Protein AF-A0A0F4RCZ3-F1 (afdb_monomer)

Structure (mmCIF, N/CA/C/O backbone):
data_AF-A0A0F4RCZ3-F1
#
_entry.id   AF-A0A0F4RCZ3-F1
#
loop_
_atom_site.group_PDB
_atom_site.id
_atom_site.type_symbol
_atom_site.label_atom_id
_atom_site.label_alt_id
_atom_site.label_comp_id
_atom_site.label_asym_id
_atom_site.label_entity_id
_atom_site.label_seq_id
_atom_site.pdbx_PDB_ins_code
_atom_site.Cartn_x
_atom_site.Cartn_y
_atom_site.Cartn_z
_atom_site.occupancy
_atom_site.B_iso_or_equiv
_atom_site.auth_seq_id
_atom_site.auth_comp_id
_atom_site.auth_asym_id
_atom_site.auth_atom_id
_atom_site.pdbx_PDB_model_num
ATOM 1 N N . MET A 1 1 ? 32.870 -35.973 -3.123 1.00 51.44 1 MET A N 1
ATOM 2 C CA . MET A 1 1 ? 31.415 -35.717 -3.226 1.00 51.44 1 MET A CA 1
ATOM 3 C C . MET A 1 1 ? 30.856 -34.874 -2.061 1.00 51.44 1 MET A C 1
ATOM 5 O O . MET A 1 1 ? 29.668 -34.932 -1.803 1.00 51.44 1 MET A O 1
ATOM 9 N N . ILE A 1 2 ? 31.685 -34.075 -1.367 1.00 52.56 2 ILE A N 1
ATOM 10 C CA . ILE A 1 2 ? 31.257 -33.172 -0.269 1.00 52.56 2 ILE A CA 1
ATOM 11 C C . ILE A 1 2 ? 31.385 -31.698 -0.703 1.00 52.56 2 ILE A C 1
ATOM 13 O O . ILE A 1 2 ? 30.548 -30.870 -0.370 1.00 52.56 2 ILE A O 1
ATOM 17 N N . VAL A 1 3 ? 32.368 -31.387 -1.556 1.00 52.06 3 VAL A N 1
ATOM 18 C CA . VAL A 1 3 ? 32.645 -30.023 -2.042 1.00 52.06 3 VAL A CA 1
ATOM 19 C C . VAL A 1 3 ? 31.538 -29.477 -2.959 1.00 52.06 3 VAL A C 1
ATOM 21 O O . VAL A 1 3 ? 31.216 -28.299 -2.871 1.00 52.06 3 VAL A O 1
ATOM 24 N N . LEU A 1 4 ? 30.878 -30.316 -3.772 1.00 46.00 4 LEU A N 1
ATOM 25 C CA . LEU A 1 4 ? 29.771 -29.857 -4.629 1.00 46.00 4 LEU A CA 1
ATOM 26 C C . LEU A 1 4 ? 28.518 -29.460 -3.826 1.00 46.00 4 LEU A C 1
ATOM 28 O O . LEU A 1 4 ? 27.833 -28.520 -4.206 1.00 46.00 4 LEU A O 1
ATOM 32 N N . GLY A 1 5 ? 28.239 -30.130 -2.701 1.00 49.03 5 GLY A N 1
ATOM 33 C CA . GLY A 1 5 ? 27.092 -29.800 -1.847 1.00 49.03 5 GLY A CA 1
ATOM 34 C C . GLY A 1 5 ? 27.238 -28.442 -1.155 1.00 49.03 5 GLY A C 1
ATOM 35 O O . GLY A 1 5 ? 26.266 -27.706 -1.049 1.00 49.03 5 GLY A O 1
ATOM 36 N N . VAL A 1 6 ? 28.460 -28.070 -0.755 1.00 54.44 6 VAL A N 1
ATOM 37 C CA . VAL A 1 6 ? 28.749 -26.792 -0.073 1.00 54.44 6 VAL A CA 1
ATOM 38 C C . VAL A 1 6 ? 28.715 -25.593 -1.035 1.00 54.44 6 VAL A C 1
ATOM 40 O O . VAL A 1 6 ? 28.327 -24.492 -0.650 1.00 54.44 6 VAL A O 1
ATOM 43 N N . VAL A 1 7 ? 29.072 -25.797 -2.308 1.00 58.31 7 VAL A N 1
ATOM 44 C CA . VAL A 1 7 ? 29.072 -24.723 -3.319 1.00 58.31 7 VAL A CA 1
ATOM 45 C C . VAL A 1 7 ? 27.653 -24.334 -3.751 1.00 58.31 7 VAL A C 1
ATOM 47 O O . VAL A 1 7 ? 27.430 -23.172 -4.070 1.00 58.31 7 VAL A O 1
ATOM 50 N N . PHE A 1 8 ? 26.679 -25.252 -3.707 1.00 56.59 8 PHE A N 1
ATOM 51 C CA . PHE A 1 8 ? 25.271 -24.931 -3.984 1.00 56.59 8 PHE A CA 1
ATOM 52 C C . PHE A 1 8 ? 24.490 -24.454 -2.751 1.00 56.59 8 PHE A C 1
ATOM 54 O O . PHE A 1 8 ? 23.530 -23.703 -2.905 1.00 56.59 8 PHE A O 1
ATOM 61 N N . THR A 1 9 ? 24.889 -24.813 -1.525 1.00 66.56 9 THR A N 1
ATOM 62 C CA . THR A 1 9 ? 24.195 -24.331 -0.316 1.00 66.56 9 THR A CA 1
ATOM 63 C C . THR A 1 9 ? 24.464 -22.856 -0.028 1.00 66.56 9 THR A C 1
ATOM 65 O O . THR A 1 9 ? 23.540 -22.149 0.360 1.00 66.56 9 THR A O 1
ATOM 68 N N . LEU A 1 10 ? 25.678 -22.354 -0.273 1.00 70.38 10 LEU A N 1
ATOM 69 C CA . LEU A 1 10 ? 26.019 -20.935 -0.088 1.00 70.38 10 LEU A CA 1
ATOM 70 C C . LEU A 1 10 ? 25.151 -19.952 -0.905 1.00 70.38 10 LE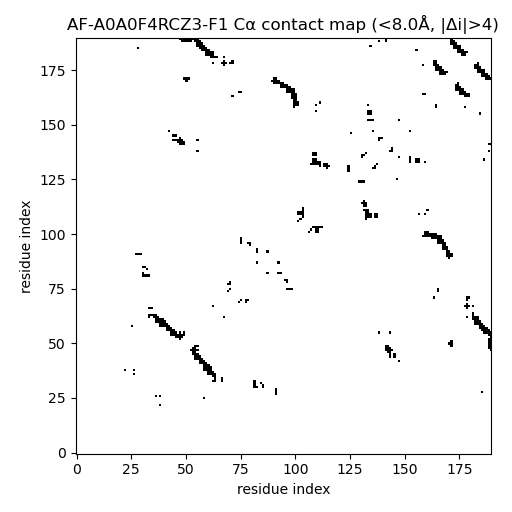U A C 1
ATOM 72 O O . LEU A 1 10 ? 24.617 -19.020 -0.301 1.00 70.38 10 LEU A O 1
ATOM 76 N N . PRO A 1 11 ? 24.942 -20.124 -2.228 1.00 77.62 11 PRO A N 1
ATOM 77 C CA . PRO A 1 11 ? 24.077 -19.230 -2.996 1.00 77.62 11 PRO A CA 1
ATOM 78 C C . P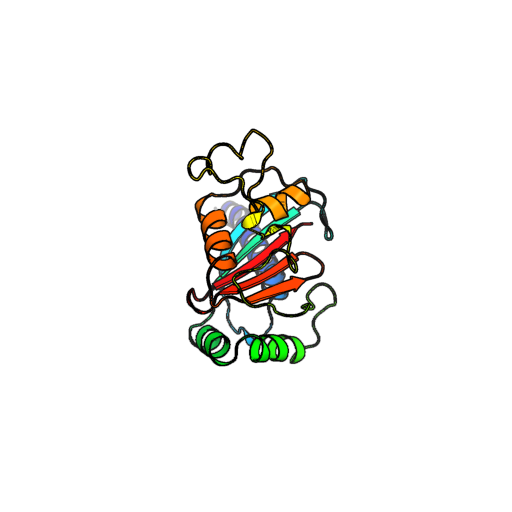RO A 1 11 ? 22.605 -19.350 -2.586 1.00 77.62 11 PRO A C 1
ATOM 80 O O . PRO A 1 11 ? 21.903 -18.342 -2.582 1.00 77.62 11 PRO A O 1
ATOM 83 N N . ILE A 1 12 ? 22.140 -20.538 -2.178 1.00 78.31 12 ILE A N 1
ATOM 84 C CA . ILE A 1 12 ? 20.768 -20.729 -1.680 1.00 78.31 12 ILE A CA 1
ATOM 85 C C . ILE A 1 12 ? 20.570 -19.986 -0.354 1.00 78.31 12 ILE A C 1
ATOM 87 O O . ILE A 1 12 ? 19.613 -19.228 -0.214 1.00 78.31 12 ILE A O 1
ATOM 91 N N . VAL A 1 13 ? 21.487 -20.148 0.604 1.00 77.44 13 VAL A N 1
ATOM 92 C CA . VAL A 1 13 ? 21.4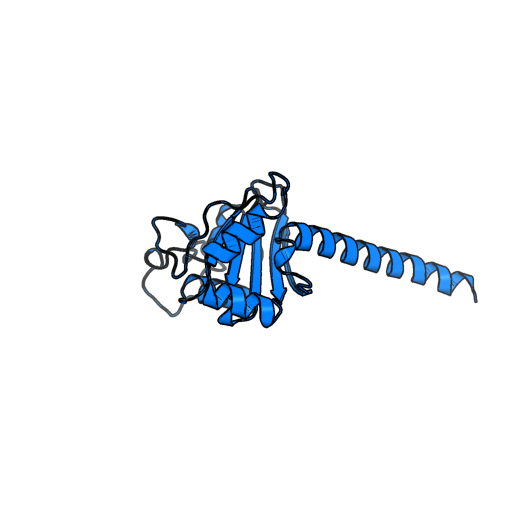35 -19.441 1.893 1.00 77.44 13 VAL A CA 1
ATOM 93 C C . VAL A 1 13 ? 21.530 -17.929 1.683 1.00 77.44 13 VAL A C 1
ATOM 95 O O . VAL A 1 13 ? 20.757 -17.186 2.282 1.00 77.44 13 VAL A O 1
ATOM 98 N N . GLY A 1 14 ? 22.412 -17.471 0.788 1.00 76.69 14 GLY A N 1
ATOM 99 C CA . GLY A 1 14 ? 22.521 -16.059 0.419 1.00 76.69 14 GLY A CA 1
ATOM 100 C C . GLY A 1 14 ? 21.230 -15.504 -0.188 1.00 76.69 14 GLY A C 1
ATOM 101 O O . GLY A 1 14 ? 20.775 -14.434 0.208 1.00 76.69 14 GLY A O 1
ATOM 102 N N . PHE A 1 15 ? 20.591 -16.252 -1.091 1.00 78.94 15 PHE A N 1
ATOM 103 C CA . PHE A 1 15 ? 19.311 -15.868 -1.688 1.00 78.94 15 PHE A CA 1
ATOM 104 C C . PHE A 1 15 ? 18.176 -15.803 -0.654 1.00 78.94 15 PHE A C 1
ATOM 106 O O . PHE A 1 15 ? 17.412 -14.837 -0.642 1.00 78.94 15 PHE A O 1
ATOM 113 N N . ILE A 1 16 ? 18.087 -16.787 0.249 1.00 80.75 16 ILE A N 1
ATOM 114 C CA . ILE A 1 16 ? 17.102 -16.794 1.342 1.00 80.75 16 ILE A CA 1
ATOM 115 C C . ILE A 1 16 ? 17.329 -15.595 2.271 1.00 80.75 16 ILE A C 1
ATOM 117 O O . ILE A 1 16 ? 16.378 -14.883 2.590 1.00 80.75 16 ILE A O 1
ATOM 121 N N . ALA A 1 17 ? 18.577 -15.326 2.663 1.00 79.94 17 ALA A N 1
ATOM 122 C CA . ALA A 1 17 ? 18.925 -14.191 3.517 1.00 79.94 17 ALA A CA 1
ATOM 123 C C . ALA A 1 17 ? 18.598 -12.846 2.851 1.00 79.94 17 ALA A C 1
ATOM 125 O O . ALA A 1 17 ? 18.035 -11.957 3.494 1.00 79.94 17 ALA A O 1
ATOM 126 N N . PHE A 1 18 ? 18.878 -12.711 1.552 1.00 80.50 18 PHE A N 1
ATOM 127 C CA . PHE A 1 18 ? 18.498 -11.538 0.770 1.00 80.50 18 PHE A CA 1
ATOM 128 C C . PHE A 1 18 ? 16.975 -11.339 0.765 1.00 80.50 18 PHE A C 1
ATOM 130 O O . PHE A 1 18 ? 16.496 -10.263 1.121 1.00 80.50 18 PHE A O 1
ATOM 137 N N . LYS A 1 19 ? 16.195 -12.388 0.463 1.00 81.69 19 LYS A N 1
ATOM 138 C CA . LYS A 1 19 ? 14.724 -12.320 0.459 1.00 81.69 19 LYS A CA 1
ATOM 139 C C . LYS A 1 19 ? 14.124 -12.031 1.832 1.00 81.69 19 LYS A C 1
ATOM 141 O O . LYS A 1 19 ? 13.158 -11.272 1.928 1.00 81.69 19 LYS A O 1
ATOM 146 N N . ALA A 1 20 ? 14.704 -12.586 2.892 1.00 80.69 20 ALA A N 1
ATOM 147 C CA . ALA A 1 20 ? 14.296 -12.299 4.262 1.00 80.69 20 ALA A CA 1
ATOM 148 C C . ALA A 1 20 ? 14.578 -10.836 4.637 1.00 80.69 20 ALA A C 1
ATOM 150 O O . ALA A 1 20 ? 13.733 -10.186 5.248 1.00 80.69 20 ALA A O 1
ATOM 151 N N . THR A 1 21 ? 15.728 -10.299 4.224 1.00 84.62 21 THR A N 1
ATOM 152 C CA . THR A 1 21 ? 16.108 -8.900 4.477 1.00 84.62 21 THR A CA 1
ATOM 153 C C . THR A 1 21 ? 15.200 -7.935 3.721 1.00 84.62 21 THR A C 1
ATOM 155 O O . THR A 1 21 ? 14.699 -6.983 4.307 1.00 84.62 21 THR A O 1
ATOM 158 N N . GLU A 1 22 ? 14.922 -8.220 2.451 1.00 83.31 22 GLU A N 1
ATOM 159 C CA . GLU A 1 22 ? 13.996 -7.454 1.614 1.00 83.31 22 GLU A CA 1
ATOM 160 C C . GLU A 1 22 ? 12.581 -7.441 2.208 1.00 83.31 22 GLU A C 1
ATOM 162 O O . GLU A 1 22 ? 11.965 -6.390 2.361 1.00 83.31 22 GLU A O 1
ATOM 167 N N . THR A 1 23 ? 12.087 -8.609 2.622 1.00 84.31 23 THR A N 1
ATOM 168 C CA . THR A 1 23 ? 10.776 -8.724 3.269 1.00 84.31 23 THR A CA 1
ATOM 169 C C . THR A 1 23 ? 10.744 -7.953 4.586 1.00 84.31 23 THR A C 1
ATOM 171 O O . THR A 1 23 ? 9.782 -7.241 4.853 1.00 84.31 23 THR A O 1
ATOM 174 N N . ARG A 1 24 ? 11.801 -8.051 5.402 1.00 84.75 24 ARG A N 1
ATOM 175 C CA . ARG A 1 24 ? 11.919 -7.301 6.657 1.00 84.75 24 ARG A CA 1
ATOM 176 C C . ARG A 1 24 ? 11.948 -5.795 6.417 1.00 84.75 24 ARG A C 1
ATOM 178 O O . ARG A 1 24 ? 11.326 -5.063 7.176 1.00 84.75 24 ARG A O 1
ATOM 185 N N . HIS A 1 25 ? 12.640 -5.346 5.374 1.00 85.38 25 HIS A N 1
ATOM 186 C CA . HIS A 1 25 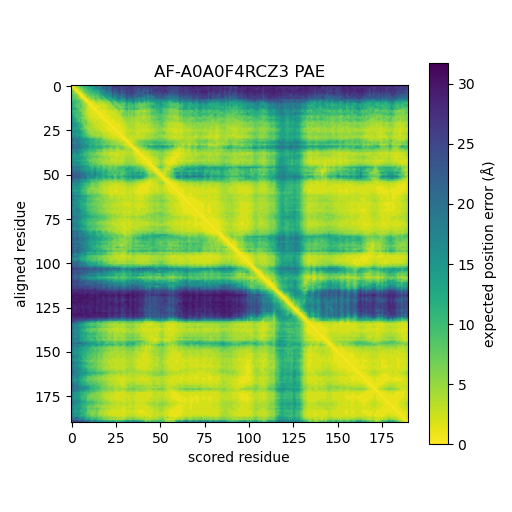? 12.676 -3.941 4.989 1.00 85.38 25 HIS A CA 1
ATOM 187 C C . HIS A 1 25 ? 11.278 -3.437 4.615 1.00 85.38 25 HIS A C 1
ATOM 189 O O . HIS A 1 25 ? 10.830 -2.443 5.172 1.00 85.38 25 HIS A O 1
ATOM 195 N N . LEU A 1 26 ? 10.554 -4.172 3.763 1.00 86.31 26 LEU A N 1
ATOM 196 C CA . LEU A 1 26 ? 9.197 -3.806 3.351 1.00 86.31 26 LEU A CA 1
ATOM 197 C C . LEU A 1 26 ? 8.190 -3.854 4.514 1.00 86.31 26 LEU A C 1
ATOM 199 O O . LEU A 1 26 ? 7.382 -2.942 4.651 1.00 86.31 26 LEU A O 1
ATOM 203 N N . LYS A 1 27 ? 8.266 -4.865 5.393 1.00 86.56 27 LYS A N 1
ATOM 204 C CA . LYS A 1 27 ? 7.449 -4.919 6.622 1.00 86.56 27 LYS A CA 1
ATOM 205 C C . LYS A 1 27 ? 7.764 -3.766 7.580 1.00 86.56 27 LYS A C 1
ATOM 207 O O . LYS A 1 27 ? 6.895 -3.366 8.338 1.00 86.56 27 LYS A O 1
ATOM 212 N N . GLY A 1 28 ? 8.976 -3.211 7.531 1.00 83.62 28 GLY A N 1
ATOM 213 C CA . GLY A 1 28 ? 9.367 -2.047 8.327 1.00 83.62 28 GLY A CA 1
ATOM 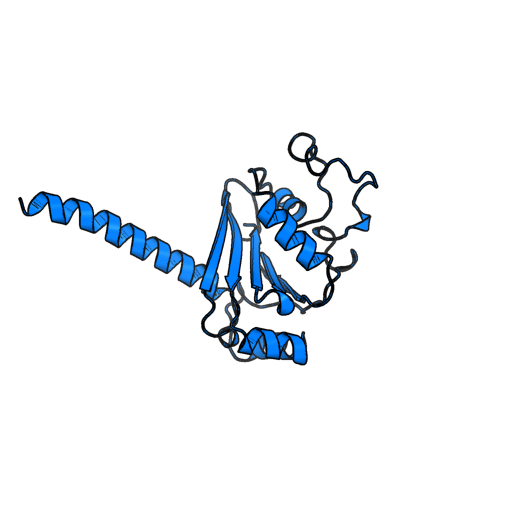214 C C . GLY A 1 28 ? 8.620 -0.757 7.974 1.00 83.62 28 GLY A C 1
ATOM 215 O O . GLY A 1 28 ? 8.736 0.208 8.721 1.00 83.62 28 GLY A O 1
ATOM 216 N N . PHE A 1 29 ? 7.864 -0.731 6.869 1.00 83.50 29 PHE A N 1
ATOM 217 C CA . PHE A 1 29 ? 6.975 0.381 6.516 1.00 83.50 29 PHE A CA 1
ATOM 218 C C . PHE A 1 29 ? 5.562 0.252 7.100 1.00 83.50 29 PHE A C 1
ATOM 220 O O . PHE A 1 29 ? 4.728 1.124 6.863 1.00 83.50 29 PHE A O 1
ATOM 227 N N . LEU A 1 30 ? 5.283 -0.836 7.819 1.00 86.62 30 LEU A N 1
ATOM 228 C CA . LEU A 1 30 ? 3.982 -1.123 8.410 1.00 86.62 30 LEU A CA 1
ATOM 229 C C . LEU A 1 30 ? 4.032 -0.860 9.919 1.00 86.62 30 LEU A C 1
ATOM 231 O O . LEU A 1 30 ? 5.051 -1.175 10.546 1.00 86.62 30 LEU A O 1
ATOM 235 N N . PRO A 1 31 ? 2.950 -0.341 10.520 1.00 81.62 31 PRO A N 1
ATOM 236 C CA . PRO A 1 31 ? 2.825 -0.282 11.966 1.00 81.62 31 PRO A CA 1
ATOM 237 C C . PRO A 1 31 ? 3.009 -1.659 12.607 1.00 81.62 31 PRO A C 1
ATOM 239 O O . PRO A 1 31 ? 2.492 -2.654 12.088 1.00 81.62 31 PRO A O 1
ATOM 242 N N . PRO A 1 32 ? 3.706 -1.745 13.749 1.00 75.38 32 PRO A N 1
ATOM 243 C CA . PRO A 1 32 ? 3.892 -3.009 14.455 1.00 75.38 32 PRO A CA 1
ATOM 244 C C . PRO A 1 32 ? 2.566 -3.610 14.941 1.00 75.38 32 PRO A C 1
ATOM 246 O O . PRO A 1 32 ? 2.445 -4.834 15.000 1.00 75.38 32 PRO A O 1
ATOM 249 N N . ASP A 1 33 ? 1.557 -2.773 15.196 1.00 81.88 33 ASP A N 1
ATOM 250 C CA . ASP A 1 33 ? 0.218 -3.191 15.631 1.00 81.88 33 ASP A CA 1
ATOM 251 C C . ASP A 1 33 ? -0.582 -3.915 14.540 1.00 81.88 33 ASP A C 1
ATOM 253 O O . ASP A 1 33 ? -1.595 -4.548 14.827 1.00 81.88 33 ASP A O 1
ATOM 257 N N . TYR A 1 34 ? -0.094 -3.931 13.293 1.00 81.12 34 TYR A N 1
ATOM 258 C CA . TYR A 1 34 ? -0.660 -4.796 12.252 1.00 81.12 34 TYR A CA 1
ATOM 259 C C . TYR A 1 34 ? -0.326 -6.277 12.507 1.00 81.12 34 TYR A C 1
ATOM 261 O O . TYR A 1 34 ? -0.832 -7.167 11.821 1.00 81.12 34 TYR A O 1
ATOM 269 N N . GLY A 1 35 ? 0.533 -6.560 13.492 1.00 73.25 35 GLY A N 1
ATOM 270 C CA . GLY A 1 35 ? 0.898 -7.904 13.901 1.00 73.25 35 GLY A CA 1
ATOM 271 C C . GLY A 1 35 ? 1.673 -8.656 12.821 1.00 73.25 35 GLY A C 1
ATOM 272 O O . GLY A 1 35 ? 2.502 -8.109 12.086 1.00 73.25 35 GLY A O 1
ATOM 273 N N . HIS A 1 36 ? 1.435 -9.964 12.738 1.00 76.62 36 HIS A N 1
ATOM 274 C CA . HIS A 1 36 ? 2.080 -10.819 11.749 1.00 76.62 36 HIS A CA 1
ATOM 275 C C . HIS A 1 36 ? 1.414 -10.674 10.377 1.00 76.62 36 HIS A C 1
ATOM 277 O O . HIS A 1 36 ? 0.554 -11.459 9.996 1.00 76.62 36 HIS A O 1
ATOM 283 N N . VAL A 1 37 ? 1.864 -9.677 9.621 1.00 83.62 37 VAL A N 1
ATOM 284 C CA . VAL A 1 37 ? 1.500 -9.484 8.213 1.00 83.62 37 VAL A CA 1
ATOM 285 C C . VAL A 1 37 ? 2.443 -10.246 7.293 1.00 83.62 37 VAL A C 1
ATOM 287 O O . VAL A 1 37 ? 3.665 -10.137 7.420 1.00 83.62 37 VAL A O 1
ATOM 290 N N . ASP A 1 38 ? 1.901 -10.997 6.339 1.00 87.38 38 ASP A N 1
ATOM 291 C CA . ASP A 1 38 ? 2.689 -11.773 5.378 1.00 87.38 38 ASP A CA 1
ATOM 292 C C . ASP A 1 38 ? 2.729 -11.111 4.008 1.00 87.38 38 ASP A C 1
ATOM 294 O O . ASP A 1 38 ? 1.698 -10.721 3.466 1.00 87.38 38 ASP A O 1
ATOM 298 N N . LEU A 1 39 ? 3.928 -11.021 3.423 1.00 90.62 39 LEU A N 1
ATOM 299 C CA . LEU A 1 39 ? 4.109 -10.520 2.064 1.00 90.62 39 LEU A CA 1
ATOM 300 C C . LEU A 1 39 ? 3.526 -11.542 1.078 1.00 90.62 39 LEU A C 1
ATOM 302 O O . LEU A 1 39 ? 4.137 -12.574 0.804 1.00 90.62 39 LEU A O 1
ATOM 306 N N . ALA A 1 40 ? 2.345 -11.247 0.545 1.00 91.56 40 ALA A N 1
ATOM 307 C CA . ALA A 1 40 ? 1.631 -12.095 -0.404 1.00 91.56 40 ALA A CA 1
ATOM 308 C C . ALA A 1 40 ? 2.186 -11.972 -1.825 1.00 91.56 40 ALA A C 1
ATOM 310 O O . ALA A 1 40 ? 2.144 -12.922 -2.605 1.00 91.56 40 ALA A O 1
ATOM 311 N N . GLY A 1 41 ? 2.717 -10.802 -2.170 1.00 90.56 41 GLY A N 1
ATOM 312 C CA . GLY A 1 41 ? 3.310 -10.566 -3.472 1.00 90.56 41 GLY A CA 1
ATOM 313 C C . GLY A 1 41 ? 3.944 -9.193 -3.560 1.00 90.56 41 GLY A C 1
ATOM 314 O O . GLY A 1 41 ? 3.671 -8.307 -2.753 1.00 90.56 41 GLY A O 1
ATOM 315 N N . LYS A 1 42 ? 4.799 -9.011 -4.563 1.00 92.56 42 LYS A N 1
ATOM 316 C CA . LYS A 1 42 ? 5.315 -7.692 -4.904 1.00 92.56 42 LYS A CA 1
ATOM 317 C C . LYS A 1 42 ? 5.639 -7.564 -6.383 1.00 92.56 42 LYS A C 1
ATOM 319 O O . LYS A 1 42 ? 5.879 -8.565 -7.060 1.00 92.56 42 LYS A O 1
ATOM 324 N N . THR A 1 43 ? 5.687 -6.327 -6.844 1.00 89.44 43 THR A N 1
ATOM 325 C CA . THR A 1 43 ? 6.226 -5.926 -8.141 1.00 89.44 43 THR A CA 1
ATOM 326 C C . THR A 1 43 ? 7.286 -4.866 -7.885 1.00 89.44 43 THR A C 1
ATOM 328 O O . THR A 1 43 ? 7.035 -3.927 -7.137 1.00 89.44 43 THR A O 1
ATOM 331 N N . THR A 1 44 ? 8.468 -5.031 -8.472 1.00 89.31 44 THR A N 1
ATOM 332 C CA . THR A 1 44 ? 9.551 -4.045 -8.400 1.00 89.31 44 THR A CA 1
ATOM 333 C C . THR A 1 44 ? 9.801 -3.514 -9.805 1.00 89.31 44 THR A C 1
ATOM 335 O O . THR A 1 44 ? 9.923 -4.311 -10.733 1.00 89.31 44 THR A O 1
ATOM 338 N N . LEU A 1 45 ? 9.856 -2.194 -9.949 1.00 84.31 45 LEU A N 1
ATOM 339 C CA . LEU A 1 45 ? 10.233 -1.497 -11.176 1.00 84.31 45 LEU A CA 1
ATOM 340 C C . LEU A 1 45 ? 11.550 -0.764 -10.927 1.00 84.31 45 LEU A C 1
ATOM 342 O O . LEU A 1 45 ? 11.842 -0.387 -9.794 1.00 84.31 45 LEU A O 1
ATOM 346 N N . VAL A 1 46 ? 12.344 -0.566 -11.973 1.00 84.44 46 VAL A N 1
ATOM 347 C CA . VAL A 1 46 ? 13.647 0.107 -11.887 1.00 84.44 46 VAL A CA 1
ATOM 348 C C . VAL A 1 46 ? 13.742 1.218 -12.928 1.00 84.44 46 VAL A C 1
ATOM 350 O O . VAL A 1 46 ? 12.876 1.345 -13.789 1.00 84.44 46 VAL A O 1
ATOM 353 N N . ALA A 1 47 ? 14.811 2.013 -12.848 1.00 78.44 47 ALA A N 1
ATOM 354 C CA . ALA A 1 47 ? 15.138 3.067 -13.809 1.00 78.44 47 ALA A CA 1
ATOM 355 C C . ALA A 1 47 ? 14.149 4.252 -13.843 1.00 78.44 47 ALA A C 1
ATOM 357 O O . ALA A 1 47 ? 14.042 4.938 -14.858 1.00 78.44 47 ALA A O 1
ATOM 358 N N . GLY A 1 48 ? 13.472 4.519 -12.723 1.00 77.12 48 GLY A N 1
ATOM 359 C CA . GLY A 1 48 ? 12.711 5.751 -12.507 1.00 77.12 48 GLY A CA 1
ATOM 360 C C . GLY A 1 48 ? 13.482 6.806 -11.706 1.00 77.12 48 GLY A C 1
ATOM 361 O O . GLY A 1 48 ? 14.672 6.663 -11.402 1.00 77.12 48 GLY A O 1
ATOM 362 N N . PHE A 1 49 ? 12.775 7.880 -11.361 1.00 78.81 49 PHE A N 1
ATOM 363 C CA . PHE A 1 49 ? 13.253 9.011 -10.570 1.00 78.81 49 PHE A CA 1
ATOM 364 C C . PHE A 1 49 ? 12.185 9.378 -9.537 1.00 78.81 49 PHE A C 1
ATOM 366 O O . PHE A 1 49 ? 11.296 10.186 -9.814 1.00 78.81 49 PHE A O 1
ATOM 373 N N . GLY A 1 50 ? 12.252 8.769 -8.352 1.00 72.38 50 GLY A N 1
ATOM 374 C CA . GLY A 1 50 ? 11.321 9.043 -7.260 1.00 72.38 50 GLY A CA 1
ATOM 375 C C . GLY A 1 50 ? 12.002 9.568 -5.989 1.00 72.38 50 GLY A C 1
ATOM 376 O O . GLY A 1 50 ? 13.229 9.579 -5.889 1.00 72.38 50 GLY A O 1
ATOM 377 N N . PRO A 1 51 ? 11.215 10.028 -5.000 1.00 65.62 51 PRO A N 1
ATOM 378 C CA . PRO A 1 51 ? 11.707 10.628 -3.759 1.00 65.62 51 PRO A CA 1
ATOM 379 C C . PRO A 1 51 ? 12.659 9.779 -2.898 1.00 65.62 51 PRO A C 1
ATOM 381 O O . PRO A 1 51 ? 13.363 10.372 -2.078 1.00 65.62 51 PRO A O 1
ATOM 384 N N . GLY A 1 52 ? 12.707 8.453 -3.030 1.00 65.44 52 GLY A N 1
ATOM 385 C CA . GLY A 1 52 ? 13.682 7.612 -2.322 1.00 65.44 52 GLY A CA 1
ATOM 386 C C . GLY A 1 52 ? 14.788 7.000 -3.190 1.00 65.44 52 GLY A C 1
ATOM 387 O O . GLY A 1 52 ? 15.634 6.310 -2.620 1.00 65.44 52 GLY A O 1
ATOM 388 N N . GLY A 1 53 ? 14.863 7.293 -4.503 1.00 78.88 53 GLY A N 1
ATOM 389 C CA . GLY A 1 53 ? 15.783 6.566 -5.387 1.00 78.88 53 GLY A CA 1
ATOM 390 C C . GLY A 1 53 ? 15.277 6.225 -6.797 1.00 78.88 53 GLY A C 1
ATOM 391 O O . GLY A 1 53 ? 14.528 6.973 -7.433 1.00 78.88 53 GLY A O 1
ATOM 392 N N . HIS A 1 54 ? 15.808 5.116 -7.323 1.00 85.56 54 HIS A N 1
ATOM 393 C CA . HIS A 1 54 ? 15.680 4.681 -8.722 1.00 85.56 54 HIS A CA 1
ATOM 394 C C . HIS A 1 54 ? 14.812 3.431 -8.897 1.00 85.56 54 HIS A C 1
ATOM 396 O O . HIS A 1 54 ? 14.728 2.889 -10.006 1.00 85.56 54 HIS A O 1
ATOM 402 N N . ASP A 1 55 ? 14.185 2.964 -7.822 1.00 87.25 55 ASP A N 1
ATOM 403 C CA . ASP A 1 55 ? 13.299 1.814 -7.808 1.00 87.25 55 ASP A CA 1
ATOM 404 C C . ASP A 1 55 ? 11.895 2.187 -7.341 1.00 87.25 55 ASP A C 1
ATOM 406 O O . ASP A 1 55 ? 11.653 3.203 -6.707 1.00 87.25 55 ASP A O 1
ATOM 410 N N . ALA A 1 56 ? 10.925 1.381 -7.739 1.00 88.69 56 ALA A N 1
ATOM 411 C CA . ALA A 1 56 ? 9.567 1.466 -7.243 1.00 88.69 56 ALA A CA 1
ATOM 412 C C . ALA A 1 56 ? 9.117 0.081 -6.826 1.00 88.69 56 ALA A C 1
ATOM 414 O O . ALA A 1 56 ? 9.467 -0.924 -7.450 1.00 88.69 56 ALA A O 1
ATOM 415 N N . VAL A 1 57 ? 8.305 0.023 -5.779 1.00 91.31 57 VAL A N 1
ATOM 416 C CA . VAL A 1 57 ? 7.798 -1.234 -5.246 1.00 91.31 57 VAL A CA 1
ATOM 417 C C . VAL A 1 57 ? 6.306 -1.112 -5.023 1.00 91.31 57 VAL A C 1
ATOM 419 O O . VAL A 1 57 ? 5.833 -0.205 -4.354 1.00 91.31 57 VAL A O 1
ATOM 422 N N . LEU A 1 58 ? 5.567 -2.079 -5.547 1.00 92.88 58 LEU A N 1
ATOM 423 C CA . LEU A 1 58 ? 4.184 -2.320 -5.180 1.00 92.88 58 LEU A CA 1
ATOM 424 C C . LEU A 1 58 ? 4.138 -3.633 -4.404 1.00 92.88 58 LEU A C 1
ATOM 426 O O . LEU A 1 58 ? 4.265 -4.703 -5.001 1.00 92.88 58 LEU A O 1
ATOM 430 N N . ALA A 1 59 ? 4.042 -3.556 -3.079 1.00 94.25 59 ALA A N 1
ATOM 431 C CA . ALA A 1 59 ? 4.036 -4.706 -2.180 1.00 94.25 59 ALA A CA 1
ATOM 432 C C . ALA A 1 59 ? 2.640 -4.934 -1.595 1.00 94.25 59 ALA A C 1
ATOM 434 O O . ALA A 1 59 ? 1.957 -3.987 -1.223 1.00 94.25 59 ALA A O 1
ATOM 435 N N . PHE A 1 60 ? 2.242 -6.200 -1.500 1.00 95.69 60 PHE A N 1
ATOM 436 C CA . PHE A 1 60 ? 0.931 -6.639 -1.036 1.00 95.69 60 PHE A CA 1
ATOM 437 C C . PHE A 1 60 ? 1.116 -7.514 0.196 1.00 95.69 60 PHE A C 1
ATOM 439 O O . PHE A 1 60 ? 1.792 -8.544 0.127 1.00 95.69 60 PHE A O 1
ATOM 446 N N . PHE A 1 61 ? 0.499 -7.132 1.304 1.00 95.50 61 PHE A N 1
ATOM 447 C CA . PHE A 1 61 ? 0.557 -7.851 2.567 1.00 95.50 61 PHE A CA 1
ATOM 448 C C . PHE A 1 61 ? -0.827 -8.324 2.981 1.00 95.50 61 PHE A C 1
ATOM 450 O O . PHE A 1 61 ? -1.803 -7.597 2.821 1.00 95.50 61 PHE A O 1
ATOM 457 N N . ARG A 1 62 ? -0.907 -9.527 3.541 1.00 94.69 62 ARG A N 1
ATOM 458 C CA . ARG A 1 62 ? -2.135 -10.027 4.162 1.00 94.69 62 ARG A CA 1
ATOM 459 C C . ARG A 1 62 ? -2.243 -9.508 5.588 1.00 94.69 62 ARG A C 1
ATOM 461 O O . ARG A 1 62 ? -1.312 -9.708 6.368 1.00 94.69 62 ARG A O 1
ATOM 468 N N . LEU A 1 63 ? -3.370 -8.882 5.900 1.00 91.62 63 LEU A N 1
ATOM 469 C CA . LEU A 1 63 ? -3.795 -8.612 7.271 1.00 91.62 63 LEU A CA 1
ATOM 470 C C . LEU A 1 63 ? -4.312 -9.895 7.911 1.00 91.62 63 LEU A C 1
ATOM 472 O O . LEU A 1 63 ? -4.874 -10.755 7.229 1.00 91.62 63 LEU A O 1
ATOM 476 N N . SER A 1 64 ? -4.149 -10.003 9.227 1.00 92.38 64 SER A N 1
ATOM 477 C CA . SER A 1 64 ? -4.929 -10.962 10.001 1.00 92.38 64 SER A CA 1
ATOM 478 C C . SER A 1 64 ? -6.393 -10.522 10.052 1.00 92.38 64 SER A C 1
ATOM 480 O O . SER A 1 64 ? -6.697 -9.330 9.972 1.00 92.38 64 SER A O 1
ATOM 482 N N . GLU A 1 65 ? -7.300 -11.484 10.211 1.00 92.62 65 GLU A N 1
ATOM 483 C CA . GLU A 1 65 ? -8.736 -11.210 10.347 1.00 92.62 65 GLU A CA 1
ATOM 484 C C . GLU A 1 65 ? -9.033 -10.312 11.557 1.00 92.62 65 GLU A C 1
ATOM 486 O O . GLU A 1 65 ? -9.888 -9.433 11.471 1.00 92.62 65 GLU A O 1
ATOM 491 N N . ASP A 1 66 ? -8.277 -10.471 12.648 1.00 92.38 66 ASP A N 1
ATOM 492 C CA . ASP A 1 66 ? -8.406 -9.641 13.849 1.00 92.38 66 ASP A CA 1
ATOM 493 C C . ASP A 1 66 ? -8.095 -8.167 13.552 1.00 92.38 66 ASP A C 1
ATOM 495 O O . ASP A 1 66 ? -8.877 -7.282 13.895 1.00 92.38 66 ASP A O 1
ATOM 499 N N . VAL A 1 67 ? -6.977 -7.895 12.867 1.00 92.50 67 VAL A N 1
ATOM 500 C CA . VAL A 1 67 ? -6.573 -6.525 12.514 1.00 92.50 67 VAL A CA 1
ATOM 501 C C . VAL A 1 67 ? -7.525 -5.934 11.485 1.00 92.50 67 VAL A C 1
ATOM 503 O O . VAL A 1 67 ? -7.939 -4.789 11.633 1.00 92.50 67 VAL A O 1
ATOM 506 N N . ALA A 1 68 ? -7.913 -6.707 10.469 1.00 93.88 68 ALA A N 1
ATOM 507 C CA . ALA A 1 68 ? -8.898 -6.261 9.491 1.00 93.88 68 ALA A CA 1
ATOM 508 C C . ALA A 1 68 ? -10.222 -5.874 10.170 1.00 93.88 68 ALA A C 1
ATOM 510 O O . ALA A 1 68 ? -10.757 -4.809 9.888 1.00 93.88 68 ALA A O 1
ATOM 511 N N . SER A 1 69 ? -10.695 -6.678 11.126 1.00 94.12 69 SER A N 1
ATOM 512 C CA . SER A 1 69 ? -11.925 -6.400 11.876 1.00 94.12 69 SER A CA 1
ATOM 513 C C . SER A 1 69 ? -11.823 -5.127 12.721 1.00 94.12 69 SER A C 1
ATOM 515 O O . SER A 1 69 ? -12.766 -4.338 12.744 1.00 94.12 69 SER A O 1
ATOM 517 N N . LEU A 1 70 ? -10.684 -4.903 13.388 1.00 93.62 70 LEU A N 1
ATOM 518 C CA . LEU A 1 70 ? -10.436 -3.677 14.155 1.00 93.62 70 LEU A CA 1
ATOM 519 C C . LEU A 1 70 ? -10.408 -2.445 13.247 1.00 93.62 70 LEU A C 1
ATOM 521 O O . LEU A 1 70 ? -11.083 -1.459 13.531 1.00 93.62 70 LEU A O 1
ATOM 525 N N . VAL A 1 71 ? -9.702 -2.524 12.116 1.00 94.31 71 VAL A N 1
ATOM 526 C CA . VAL A 1 71 ? -9.656 -1.437 11.129 1.00 94.31 71 VAL A CA 1
ATOM 527 C C . VAL A 1 71 ? -11.042 -1.177 10.530 1.00 94.31 71 VAL A C 1
ATOM 529 O O . VAL A 1 71 ? -11.411 -0.020 10.380 1.00 94.31 71 VAL A O 1
ATOM 532 N N . SER A 1 72 ? -11.848 -2.198 10.225 1.00 94.50 72 SER A N 1
ATOM 533 C CA . SER A 1 72 ? -13.223 -1.992 9.737 1.00 94.50 72 SER A CA 1
ATOM 534 C C . SER A 1 72 ? -14.135 -1.342 10.785 1.00 94.50 72 SER A C 1
ATOM 536 O O . SER A 1 72 ? -15.059 -0.620 10.419 1.00 94.50 72 SER A O 1
ATOM 538 N N . LEU A 1 73 ? -13.908 -1.602 12.077 1.00 94.56 73 LEU A N 1
ATOM 539 C CA . LEU A 1 73 ? -14.735 -1.072 13.164 1.00 94.56 73 LEU A CA 1
ATOM 540 C C . LEU A 1 73 ? -14.365 0.368 13.541 1.00 94.56 73 LEU A C 1
ATOM 542 O O . LEU A 1 73 ? -15.245 1.199 13.755 1.00 94.56 73 LEU A O 1
ATOM 546 N N . GLU A 1 74 ? -13.069 0.641 13.664 1.00 94.31 74 GLU A N 1
ATOM 547 C CA . GLU A 1 74 ? -12.537 1.889 14.221 1.00 94.31 74 GLU A CA 1
ATOM 548 C C . GLU A 1 74 ? -11.944 2.820 13.150 1.00 94.31 74 GLU A C 1
ATOM 550 O O . GLU A 1 74 ? -11.778 4.020 13.383 1.00 94.31 74 GLU A O 1
ATOM 555 N N . GLY A 1 75 ? -11.647 2.288 11.962 1.00 93.19 75 GLY A N 1
ATOM 556 C CA . GLY A 1 75 ? -11.222 3.039 10.787 1.00 93.19 75 GLY A CA 1
ATOM 557 C C . GLY A 1 75 ? -9.934 3.830 10.990 1.00 93.19 75 GLY A C 1
ATOM 558 O O . GLY A 1 75 ? -8.927 3.333 11.501 1.00 93.19 75 GLY A O 1
ATOM 559 N N . GLU A 1 76 ? -9.979 5.095 10.575 1.00 92.38 76 GLU A N 1
ATOM 560 C CA . GLU A 1 76 ? -8.858 6.036 10.641 1.00 92.38 76 GLU A CA 1
ATOM 561 C C . GLU A 1 76 ? -8.328 6.223 12.068 1.00 92.38 76 GLU A C 1
ATOM 563 O O . GLU A 1 76 ? -7.125 6.397 12.245 1.00 92.38 76 GLU A O 1
ATOM 568 N N . ALA A 1 77 ? -9.190 6.148 13.089 1.00 92.06 77 ALA A N 1
ATOM 569 C CA . ALA A 1 77 ? -8.783 6.345 14.478 1.00 92.06 77 ALA A CA 1
ATOM 570 C C . ALA A 1 77 ? -7.821 5.246 14.946 1.00 92.06 77 ALA A C 1
ATOM 572 O O . ALA A 1 77 ? -6.768 5.548 15.507 1.00 92.06 77 ALA A O 1
ATOM 573 N N . TRP A 1 78 ? -8.140 3.983 14.651 1.00 93.25 78 TRP A N 1
ATOM 574 C CA . TRP A 1 78 ? -7.259 2.861 14.974 1.00 93.25 78 TRP A CA 1
ATOM 575 C C . TRP A 1 78 ? -5.962 2.923 14.177 1.00 93.25 78 TRP A C 1
ATOM 577 O O . TRP A 1 78 ? -4.884 2.726 14.728 1.00 93.25 78 TRP A O 1
ATOM 587 N N . LEU A 1 79 ? -6.045 3.263 12.886 1.00 92.38 79 LEU A N 1
ATOM 588 C CA . LEU A 1 79 ? -4.864 3.416 12.036 1.00 92.38 79 LEU A CA 1
ATOM 589 C C . LEU A 1 79 ? -3.944 4.540 12.523 1.00 92.38 79 LEU A C 1
ATOM 591 O O . LEU A 1 79 ? -2.726 4.403 12.465 1.00 92.38 79 LEU A O 1
ATOM 595 N N . GLN A 1 80 ? -4.506 5.644 13.011 1.00 90.50 80 GLN A N 1
ATOM 596 C CA . GLN A 1 80 ? -3.742 6.751 13.569 1.00 90.50 80 GLN A CA 1
ATOM 597 C C . GLN A 1 80 ? -3.097 6.378 14.910 1.00 90.50 80 GLN A C 1
ATOM 599 O O . GLN A 1 80 ? -1.947 6.744 15.150 1.00 90.50 80 GLN A O 1
ATOM 604 N N . GLU A 1 81 ? -3.806 5.640 15.765 1.00 89.62 81 GLU A N 1
ATOM 605 C CA . GLU A 1 81 ? -3.267 5.151 17.037 1.00 89.62 81 GLU A CA 1
ATOM 606 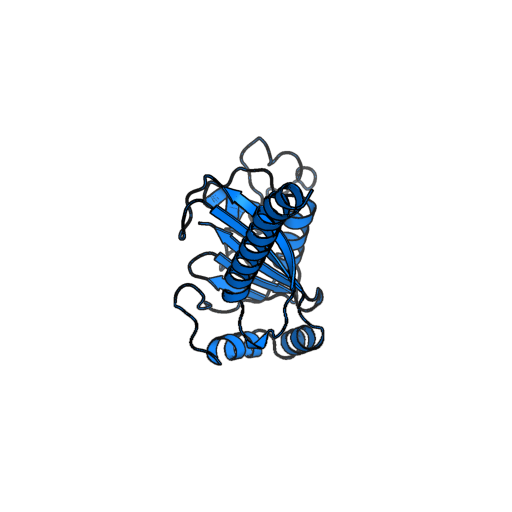C C . GLU A 1 81 ? -2.143 4.131 16.818 1.00 89.62 81 GLU A C 1
ATOM 608 O O . GLU A 1 81 ? -1.075 4.267 17.411 1.00 89.62 81 GLU A O 1
ATOM 613 N N . ALA A 1 82 ? -2.323 3.185 15.892 1.00 87.69 82 ALA A N 1
ATOM 614 C CA . ALA A 1 82 ? -1.312 2.192 15.525 1.00 87.69 82 ALA A CA 1
ATOM 615 C C . ALA A 1 82 ? 0.001 2.828 15.024 1.00 87.69 82 ALA A C 1
ATOM 617 O O . ALA A 1 82 ? 1.083 2.268 15.191 1.00 87.69 82 ALA A O 1
ATOM 618 N N . GLU A 1 83 ? -0.075 4.003 14.396 1.00 85.19 83 GLU A N 1
ATOM 619 C CA . GLU A 1 83 ? 1.099 4.775 13.964 1.00 85.19 83 GLU A CA 1
ATOM 620 C C . GLU A 1 83 ? 1.764 5.534 15.117 1.00 85.19 83 GLU A C 1
ATOM 622 O O . GLU A 1 83 ? 2.975 5.754 15.093 1.00 85.19 83 GLU A O 1
ATOM 627 N N . ASN A 1 84 ? 0.980 5.947 16.114 1.00 84.12 84 ASN A N 1
ATOM 628 C CA . ASN A 1 84 ? 1.446 6.718 17.265 1.00 84.12 84 ASN A CA 1
ATOM 629 C C . ASN A 1 84 ? 1.962 5.830 18.407 1.00 84.12 84 ASN A C 1
ATOM 631 O O . ASN A 1 84 ? 2.713 6.313 19.257 1.00 84.12 84 ASN A O 1
ATOM 635 N N . SER A 1 85 ? 1.587 4.548 18.429 1.00 79.06 85 SER A N 1
ATOM 636 C CA . SER A 1 85 ? 1.983 3.588 19.466 1.00 79.06 85 SER A CA 1
ATOM 637 C C . SER A 1 85 ? 3.489 3.304 19.473 1.00 79.06 85 SER A C 1
ATOM 639 O O . SER A 1 85 ? 4.039 2.870 20.491 1.00 79.06 85 SER A O 1
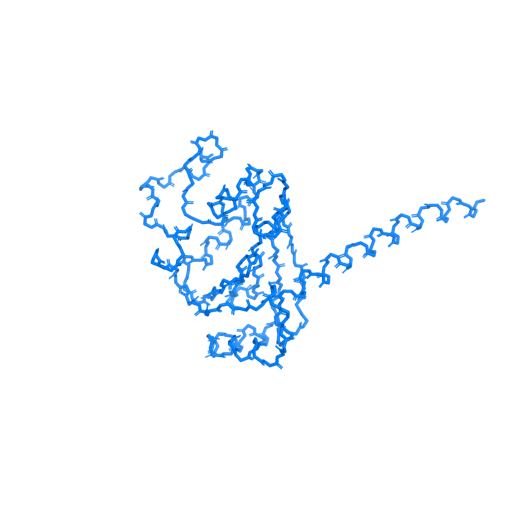ATOM 641 N N . VAL A 1 86 ? 4.187 3.600 18.368 1.00 75.06 86 VAL A N 1
ATOM 642 C CA . VAL A 1 86 ? 5.637 3.444 18.231 1.00 75.06 86 VAL A CA 1
ATOM 643 C C . VAL A 1 86 ? 6.260 4.643 17.520 1.00 75.06 86 VAL A C 1
ATOM 645 O O . VAL A 1 86 ? 5.741 5.157 16.536 1.00 75.06 86 VAL A O 1
ATOM 648 N N . GLU A 1 87 ? 7.443 5.062 17.976 1.00 75.50 87 GLU A N 1
ATOM 649 C CA . GLU A 1 87 ? 8.230 6.071 17.269 1.00 75.50 87 GLU A CA 1
ATOM 650 C C . GLU A 1 87 ? 8.772 5.492 15.950 1.00 75.50 87 GLU A C 1
ATOM 652 O O . GLU A 1 87 ? 9.790 4.796 15.904 1.00 75.50 87 GLU A O 1
ATOM 657 N N . LEU A 1 88 ? 8.060 5.764 14.856 1.00 72.69 88 LEU A N 1
ATOM 658 C CA . LEU A 1 88 ? 8.459 5.337 13.522 1.00 72.69 88 LEU A CA 1
ATOM 659 C C . LEU A 1 88 ? 9.552 6.255 12.954 1.00 72.69 88 LEU A C 1
ATOM 661 O O . LEU A 1 88 ? 9.482 7.483 13.108 1.00 72.69 88 LEU A O 1
ATOM 665 N N . PRO A 1 89 ? 10.544 5.705 12.222 1.00 76.12 89 PRO A N 1
ATOM 666 C CA . PRO A 1 89 ? 11.501 6.517 11.488 1.00 76.12 89 PRO A CA 1
ATOM 667 C C . PRO A 1 89 ? 10.783 7.506 10.571 1.00 76.12 89 PRO A C 1
ATOM 669 O O . PRO A 1 89 ? 9.776 7.179 9.947 1.00 76.12 89 PRO A O 1
ATOM 672 N N . ARG A 1 90 ? 11.348 8.702 10.393 1.00 73.12 90 ARG A N 1
ATOM 673 C CA . ARG A 1 90 ? 10.752 9.762 9.556 1.00 73.12 90 ARG A CA 1
ATOM 674 C C . ARG A 1 90 ? 10.451 9.336 8.108 1.00 73.12 90 ARG A C 1
ATOM 676 O O . ARG A 1 90 ? 9.642 9.962 7.436 1.00 73.12 90 ARG A O 1
ATOM 683 N N . SER A 1 91 ? 11.128 8.312 7.588 1.00 69.81 91 SER A N 1
ATOM 684 C CA . SER A 1 91 ? 10.844 7.733 6.265 1.00 69.81 91 SER A CA 1
ATOM 685 C C . SER A 1 91 ? 9.545 6.921 6.210 1.00 69.81 91 SER A C 1
ATOM 687 O O . SER A 1 91 ? 9.011 6.731 5.121 1.00 69.81 91 SER A O 1
ATOM 689 N N . VAL A 1 92 ? 9.065 6.455 7.364 1.00 74.88 92 VAL A N 1
ATOM 690 C CA . VAL A 1 92 ? 7.911 5.567 7.533 1.00 74.88 92 VAL A CA 1
ATOM 691 C C . VAL A 1 92 ? 6.697 6.306 8.091 1.00 74.88 92 VAL A C 1
ATOM 693 O O . VAL A 1 92 ? 5.590 5.841 7.884 1.00 74.88 92 VAL A O 1
ATOM 696 N N . GLN A 1 93 ? 6.866 7.461 8.737 1.00 77.62 93 GLN A N 1
ATOM 697 C CA . GLN A 1 93 ? 5.752 8.215 9.326 1.00 77.62 93 GLN A CA 1
ATOM 698 C C . GLN A 1 93 ? 4.607 8.470 8.330 1.00 77.62 93 GLN A C 1
ATOM 700 O O . GLN A 1 93 ? 4.830 8.933 7.204 1.00 77.62 93 GLN A O 1
ATOM 705 N N . ALA A 1 94 ? 3.393 8.143 8.775 1.00 77.31 94 ALA A N 1
ATOM 706 C CA . ALA A 1 94 ? 2.138 8.428 8.097 1.00 77.31 94 ALA A CA 1
ATOM 707 C C . ALA A 1 94 ? 1.862 9.930 8.054 1.00 77.31 94 ALA A C 1
ATOM 709 O O . ALA A 1 94 ? 2.031 10.633 9.050 1.00 77.31 94 ALA A O 1
ATOM 710 N N . GLY A 1 95 ? 1.385 10.414 6.912 1.00 83.44 95 GLY A N 1
ATOM 711 C CA . GLY A 1 95 ? 0.497 11.567 6.892 1.00 83.44 95 GLY A CA 1
ATOM 712 C C . GLY A 1 95 ? -0.906 11.173 7.355 1.00 83.44 95 GLY A C 1
ATOM 713 O O . GLY A 1 95 ? -1.156 10.023 7.716 1.00 83.44 95 GLY A O 1
ATOM 714 N N . GLU A 1 96 ? -1.827 12.125 7.285 1.00 89.38 96 GLU A N 1
ATOM 715 C CA . GLU A 1 96 ? -3.245 11.902 7.570 1.00 89.38 96 GLU A CA 1
ATOM 716 C C . GLU A 1 96 ? -3.808 10.713 6.772 1.00 89.38 96 GLU A C 1
ATOM 718 O O . GLU A 1 96 ? -3.474 10.510 5.595 1.00 89.38 96 GLU A O 1
ATOM 723 N N . TRP A 1 97 ? -4.629 9.909 7.445 1.00 91.94 97 TRP A N 1
ATOM 724 C CA . TRP A 1 97 ? -5.383 8.823 6.836 1.00 91.94 97 TRP A CA 1
ATOM 725 C C . TRP A 1 97 ? -6.633 9.373 6.165 1.00 91.94 97 TRP A C 1
ATOM 727 O O . TRP A 1 97 ? -7.307 10.233 6.714 1.00 91.94 97 TRP A O 1
ATOM 737 N N . VAL A 1 98 ? -6.927 8.872 4.969 1.00 91.94 98 VAL A N 1
ATOM 738 C CA . VAL A 1 98 ? -8.064 9.321 4.169 1.00 91.94 98 VAL A CA 1
ATOM 739 C C . VAL A 1 98 ? -8.832 8.109 3.677 1.00 91.94 98 VAL A C 1
ATOM 741 O O . VAL A 1 98 ? -8.258 7.231 3.029 1.00 91.94 98 VAL A O 1
ATOM 744 N N . SER A 1 99 ? -10.124 8.072 3.976 1.00 92.56 99 SER A N 1
ATOM 745 C CA . SER A 1 99 ? -11.040 7.042 3.492 1.00 92.56 99 SER A CA 1
ATOM 746 C C . SER A 1 99 ? -11.235 7.094 1.970 1.00 92.56 99 SER A C 1
ATOM 748 O O . SER A 1 99 ? -11.278 8.164 1.359 1.00 92.56 99 SER A O 1
ATOM 750 N N . THR A 1 100 ? -11.374 5.926 1.347 1.00 89.88 100 THR A N 1
ATOM 751 C CA . THR A 1 100 ? -11.782 5.778 -0.054 1.00 89.88 100 THR A CA 1
ATOM 752 C C . THR A 1 100 ? -13.318 5.827 -0.180 1.00 89.88 100 THR A C 1
ATOM 754 O O . THR A 1 100 ? -14.017 5.520 0.790 1.00 89.88 100 THR A O 1
ATOM 757 N N . PRO A 1 101 ? -13.885 6.194 -1.347 1.00 87.50 101 PRO A N 1
ATOM 758 C CA . PRO A 1 101 ? -13.217 6.496 -2.612 1.00 87.50 101 PRO A CA 1
ATOM 759 C C . PRO A 1 101 ? -12.423 7.799 -2.564 1.00 87.50 101 PRO A C 1
ATOM 761 O O . PRO A 1 101 ? -12.877 8.811 -2.031 1.00 87.50 101 PRO A O 1
ATOM 764 N N . LEU A 1 102 ? -11.228 7.789 -3.155 1.00 79.56 102 LEU A N 1
ATOM 765 C CA . LEU A 1 102 ? -10.410 8.996 -3.206 1.00 79.56 102 LEU A CA 1
ATOM 766 C C . LEU A 1 102 ? -11.025 10.032 -4.151 1.00 79.56 102 LEU A C 1
ATOM 768 O O . LEU A 1 102 ? -11.251 9.767 -5.333 1.00 79.56 102 LEU A O 1
ATOM 772 N N . THR A 1 103 ? -11.228 11.247 -3.646 1.00 67.75 103 THR A N 1
ATOM 773 C CA . THR A 1 103 ? -11.586 12.403 -4.468 1.00 67.75 103 THR A CA 1
ATOM 774 C C . THR A 1 103 ? -10.323 13.125 -4.937 1.00 67.75 103 THR A C 1
ATOM 776 O O . THR A 1 103 ? -9.272 13.114 -4.287 1.00 67.75 103 THR A O 1
ATOM 779 N N . GLY A 1 104 ? -10.397 13.763 -6.107 1.00 60.66 104 GLY A N 1
ATOM 780 C CA . GLY A 1 104 ? -9.216 14.345 -6.744 1.00 60.66 104 GLY A CA 1
ATOM 781 C C . GLY A 1 104 ? -8.573 15.539 -6.062 1.00 60.66 104 GLY A C 1
ATOM 782 O O . GLY A 1 104 ? -7.496 15.952 -6.489 1.00 60.66 104 GLY A O 1
ATOM 783 N N . GLU A 1 105 ? -9.190 16.067 -5.011 1.00 63.34 105 GLU A N 1
ATOM 784 C CA . GLU A 1 105 ? -8.637 17.165 -4.223 1.00 63.34 105 GLU A CA 1
ATOM 785 C C . GLU A 1 105 ? -7.471 16.705 -3.336 1.00 63.34 105 GLU A C 1
ATOM 787 O O . GLU A 1 105 ? -6.541 17.474 -3.101 1.00 63.34 105 GLU A O 1
ATOM 792 N N . VAL A 1 106 ? -7.473 15.440 -2.901 1.00 66.19 106 VAL A N 1
ATOM 793 C CA . VAL A 1 106 ? -6.472 14.905 -1.962 1.00 66.19 106 VAL A CA 1
ATOM 794 C C . VAL A 1 106 ? -5.338 14.186 -2.694 1.00 66.19 106 VAL A C 1
ATOM 796 O O . VAL A 1 106 ? -4.158 14.427 -2.433 1.00 66.19 106 VAL A O 1
ATOM 799 N N . TYR A 1 107 ? -5.678 13.329 -3.661 1.00 74.75 107 TYR A N 1
ATOM 800 C CA . TYR A 1 107 ? -4.709 12.532 -4.415 1.00 74.75 107 TYR A CA 1
ATOM 801 C C . TYR A 1 107 ? -5.007 12.598 -5.914 1.00 74.75 107 TYR A C 1
ATOM 803 O O . TYR A 1 107 ? -5.638 11.713 -6.486 1.00 74.75 107 TYR A O 1
ATOM 811 N N . GLY A 1 108 ? -4.508 13.643 -6.581 1.00 67.69 108 GLY A N 1
ATOM 812 C CA . GLY A 1 108 ? -4.783 13.894 -8.004 1.00 67.69 108 GLY A CA 1
ATOM 813 C C . GLY A 1 108 ? -4.399 12.750 -8.958 1.00 67.69 108 GLY A C 1
ATOM 814 O O . GLY A 1 108 ? -4.990 12.628 -10.029 1.00 67.69 108 GLY A O 1
ATOM 815 N N . TRP A 1 109 ? -3.461 11.879 -8.562 1.00 75.38 109 TRP A N 1
ATOM 816 C CA . TRP A 1 109 ? -3.083 10.682 -9.324 1.00 75.38 109 TRP A CA 1
ATOM 817 C C . TRP A 1 109 ? -4.132 9.562 -9.266 1.00 75.38 109 TRP A C 1
ATOM 819 O O . TRP A 1 109 ? -4.124 8.717 -10.152 1.00 75.38 109 TRP A O 1
ATOM 829 N N . ALA A 1 110 ? -5.020 9.558 -8.267 1.00 70.44 110 ALA A N 1
ATOM 830 C CA . ALA A 1 110 ? -6.088 8.573 -8.072 1.00 70.44 110 ALA A CA 1
ATOM 831 C C . ALA A 1 110 ? -7.478 9.091 -8.502 1.00 70.44 110 ALA A C 1
ATOM 833 O O . ALA A 1 110 ? -8.473 8.385 -8.375 1.00 70.44 110 ALA A O 1
ATOM 834 N N . ASN A 1 111 ? -7.567 10.320 -9.023 1.00 66.12 111 ASN A N 1
ATOM 835 C CA . ASN A 1 111 ? -8.840 10.957 -9.350 1.00 66.12 111 ASN A CA 1
ATOM 836 C C . ASN A 1 111 ? -9.483 10.443 -10.644 1.00 66.12 111 ASN A C 1
ATOM 838 O O . ASN A 1 111 ? -9.206 11.011 -11.699 1.00 66.12 111 ASN A O 1
ATOM 842 N N . VAL A 1 112 ? -10.416 9.493 -10.559 1.00 60.62 112 VAL A 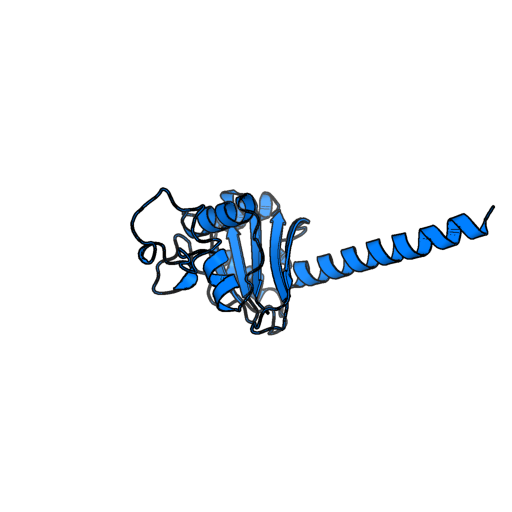N 1
ATOM 843 C CA . VAL A 1 112 ? -11.164 8.923 -11.700 1.00 60.62 112 VAL A CA 1
ATOM 844 C C . VAL A 1 112 ? -11.866 9.934 -12.612 1.00 60.62 112 VAL A C 1
ATOM 846 O O . VAL A 1 112 ? -12.068 9.632 -13.784 1.00 60.62 112 VAL A O 1
ATOM 849 N N . SER A 1 113 ? -12.189 11.150 -12.150 1.00 56.88 113 SER A N 1
ATOM 850 C CA . SER A 1 113 ? -12.774 12.180 -13.026 1.00 56.88 113 SER A CA 1
ATOM 851 C C . SER A 1 113 ? -11.800 12.672 -14.106 1.00 56.88 113 SER A C 1
ATOM 853 O O . SER A 1 113 ? -12.215 13.329 -15.056 1.00 56.88 113 SER A O 1
ATOM 855 N N . ASN A 1 114 ? -10.506 12.373 -13.955 1.00 55.12 114 ASN A N 1
ATOM 856 C CA . ASN A 1 114 ? -9.469 12.645 -14.946 1.00 55.12 114 ASN A CA 1
ATOM 857 C C . ASN A 1 114 ? -9.357 11.525 -16.005 1.00 55.12 114 ASN A C 1
ATOM 859 O O . ASN A 1 114 ? -8.542 11.638 -16.922 1.00 55.12 114 ASN A O 1
ATOM 863 N N . CYS A 1 115 ? -10.150 10.449 -15.899 1.00 55.97 115 CYS A N 1
ATOM 864 C CA . CYS A 1 115 ? -10.311 9.457 -16.962 1.00 55.97 115 CYS A CA 1
ATOM 865 C C . CYS A 1 115 ? -11.133 10.061 -18.109 1.00 55.97 115 CYS A C 1
ATOM 867 O O . CYS A 1 115 ? -12.271 10.483 -17.904 1.00 55.97 115 CYS A O 1
ATOM 869 N N . ALA A 1 116 ? -10.606 10.053 -19.335 1.00 48.84 116 ALA A N 1
ATOM 870 C CA . ALA A 1 116 ? -11.444 10.278 -20.511 1.00 48.84 116 ALA A CA 1
ATOM 871 C C . ALA A 1 116 ? -12.476 9.134 -20.638 1.00 48.84 116 ALA A C 1
ATOM 873 O O . ALA A 1 116 ? -12.163 7.971 -20.394 1.00 48.84 116 ALA A O 1
ATOM 874 N N . SER A 1 117 ? -13.714 9.479 -20.986 1.00 44.75 117 SER A N 1
ATOM 875 C CA . SER A 1 117 ? -14.960 8.724 -20.775 1.00 44.75 117 SER A CA 1
ATOM 876 C C . SER A 1 117 ? -15.193 7.456 -21.619 1.00 44.75 117 SER A C 1
ATOM 878 O O . SER A 1 117 ? -16.344 7.049 -21.767 1.00 44.75 117 SER A O 1
ATOM 880 N N . GLU A 1 118 ? -14.172 6.811 -22.184 1.00 44.25 118 GLU A N 1
ATOM 881 C CA . GLU A 1 118 ? -14.368 5.635 -23.050 1.00 44.25 118 GLU A CA 1
ATOM 882 C C . GLU A 1 118 ? -13.752 4.363 -22.445 1.00 44.25 118 GLU A C 1
ATOM 884 O O . GLU A 1 118 ? -12.543 4.165 -22.359 1.00 44.25 118 GLU A O 1
ATOM 889 N N . VAL A 1 119 ? -14.652 3.492 -21.984 1.00 43.31 119 VAL A N 1
ATOM 890 C CA . VAL A 1 119 ? -14.436 2.337 -21.094 1.00 43.31 119 VAL A CA 1
ATOM 891 C C . VAL A 1 119 ? -13.872 1.094 -21.825 1.00 43.31 119 VAL A C 1
ATOM 893 O O . VAL A 1 119 ? -13.891 -0.009 -21.289 1.00 43.31 119 VAL A O 1
ATOM 896 N N . SER A 1 120 ? -13.323 1.216 -23.038 1.00 38.03 120 SER A N 1
ATOM 897 C CA . SER A 1 120 ? -12.750 0.067 -23.774 1.00 38.03 120 SER A CA 1
ATOM 898 C C . SER A 1 120 ? -11.223 -0.043 -23.728 1.00 38.03 120 SER A C 1
ATOM 900 O O . SER A 1 120 ? -10.676 -1.085 -24.088 1.00 38.03 120 SER A O 1
ATOM 902 N N . ASP A 1 121 ? -10.522 0.980 -23.233 1.00 36.50 121 ASP A N 1
ATOM 903 C CA . ASP A 1 121 ? -9.106 1.186 -23.565 1.00 36.50 121 ASP A CA 1
ATOM 904 C C . ASP A 1 121 ? -8.134 1.011 -22.388 1.00 36.50 121 ASP A C 1
ATOM 906 O O . ASP A 1 121 ? -7.026 1.555 -22.394 1.00 36.50 121 ASP A O 1
ATOM 910 N N . TRP A 1 122 ? -8.465 0.141 -21.425 1.00 40.06 122 TRP A N 1
ATOM 911 C CA . TRP A 1 122 ? -7.483 -0.355 -20.441 1.00 40.06 122 TRP A CA 1
ATOM 912 C C . TRP A 1 122 ? -6.230 -0.955 -21.119 1.00 40.06 122 TRP A C 1
ATOM 914 O O . TRP A 1 122 ? -5.158 -1.025 -20.519 1.00 40.06 122 TRP A O 1
ATOM 924 N N . TRP A 1 123 ? -6.352 -1.345 -22.396 1.00 35.00 123 TRP A N 1
ATOM 925 C CA . TRP A 1 123 ? -5.288 -1.920 -23.217 1.00 35.00 123 TRP A CA 1
ATOM 926 C C . TRP A 1 123 ? -4.409 -0.902 -23.971 1.00 35.00 123 TRP A C 1
ATOM 928 O O . TRP A 1 123 ? -3.241 -1.198 -24.245 1.00 35.00 123 TRP A O 1
ATOM 938 N N . ILE A 1 124 ? -4.902 0.301 -24.294 1.00 37.00 124 ILE A N 1
ATOM 939 C CA . ILE A 1 124 ? -4.206 1.213 -25.232 1.00 37.00 124 ILE A CA 1
ATOM 940 C C . ILE A 1 124 ? -3.215 2.156 -24.519 1.00 37.00 124 ILE A C 1
ATOM 942 O O . ILE A 1 124 ? -2.179 2.528 -25.075 1.00 37.00 124 ILE A O 1
ATOM 946 N N . ALA A 1 125 ? -3.404 2.422 -23.226 1.00 38.91 125 ALA A N 1
ATOM 947 C CA . ALA A 1 125 ? -2.525 3.291 -22.436 1.00 38.91 125 ALA A CA 1
ATOM 948 C C . ALA A 1 125 ? -1.143 2.691 -22.087 1.00 38.91 125 ALA A C 1
ATOM 950 O O . ALA A 1 125 ? -0.334 3.319 -21.398 1.00 38.91 125 ALA A O 1
ATOM 951 N N . SER A 1 126 ? -0.821 1.484 -22.559 1.00 41.59 126 SER A N 1
ATOM 952 C CA . SER A 1 126 ? 0.532 0.929 -22.445 1.00 41.59 126 SER A CA 1
ATOM 953 C C . SER A 1 126 ? 1.510 1.488 -23.493 1.00 41.59 126 SER A C 1
ATOM 955 O O . SER A 1 126 ? 2.712 1.402 -23.265 1.00 41.59 126 SER A O 1
ATOM 957 N N . HIS A 1 127 ? 1.021 2.108 -24.581 1.00 35.50 127 HIS A N 1
ATOM 958 C CA . HIS A 1 127 ? 1.863 2.557 -25.705 1.00 35.50 127 HIS A CA 1
ATOM 959 C C . HIS A 1 127 ? 1.740 4.053 -26.081 1.00 35.50 127 HIS A C 1
ATOM 961 O O . HIS A 1 127 ? 2.615 4.547 -26.787 1.00 35.50 127 HIS A O 1
ATOM 967 N N . THR A 1 128 ? 0.721 4.797 -25.619 1.00 36.28 128 THR A N 1
ATOM 968 C CA . THR A 1 128 ? 0.444 6.185 -26.083 1.00 36.28 128 THR A CA 1
ATOM 969 C C . THR A 1 128 ? 0.480 7.284 -25.010 1.00 36.28 128 THR A C 1
ATOM 971 O O . THR A 1 128 ? 0.233 8.443 -25.323 1.00 36.28 128 THR A O 1
ATOM 974 N N . GLY A 1 129 ? 0.830 6.979 -23.756 1.00 37.50 129 GLY A N 1
ATOM 975 C CA . GLY A 1 129 ? 1.137 8.021 -22.761 1.00 37.50 129 GLY A CA 1
ATOM 976 C C . GLY A 1 129 ? -0.053 8.733 -22.097 1.00 37.50 129 GLY A C 1
ATOM 977 O O . GLY A 1 129 ? 0.168 9.710 -21.391 1.00 37.50 129 GLY A O 1
ATOM 978 N N . HIS A 1 130 ? -1.286 8.237 -22.232 1.00 38.53 130 HIS A N 1
ATOM 979 C CA . HIS A 1 130 ? -2.437 8.748 -21.476 1.00 38.53 130 HIS A CA 1
ATOM 980 C C . HIS A 1 130 ? -2.804 7.787 -20.341 1.00 38.53 130 HIS A C 1
ATOM 982 O O . HIS A 1 130 ? -3.413 6.748 -20.567 1.00 38.53 130 HIS A O 1
ATOM 988 N N . SER A 1 131 ? -2.375 8.100 -19.116 1.00 49.59 131 SER A N 1
ATOM 989 C CA . SER A 1 131 ? -2.694 7.321 -17.920 1.00 49.59 131 SER A CA 1
ATOM 990 C C . SER A 1 131 ? -4.042 7.758 -17.365 1.00 49.59 131 SER A C 1
ATOM 992 O O . SER A 1 131 ? -4.165 8.881 -16.874 1.00 49.59 131 SER A O 1
ATOM 994 N N . CYS A 1 132 ? -5.029 6.866 -17.398 1.00 55.66 132 CYS A N 1
ATOM 995 C CA . CYS A 1 132 ? -6.153 7.015 -16.490 1.00 55.66 132 CYS A CA 1
ATOM 996 C C . CYS A 1 132 ? -5.610 7.047 -15.040 1.00 55.66 132 CYS A C 1
ATOM 998 O O . CYS A 1 132 ? -4.666 6.308 -14.742 1.00 55.66 132 CYS A O 1
ATOM 1000 N N . PRO A 1 133 ? -6.120 7.934 -14.174 1.00 68.12 133 PRO A N 1
ATOM 1001 C CA . PRO A 1 133 ? -5.819 7.983 -12.739 1.00 68.12 133 PRO A CA 1
ATOM 1002 C C . PRO A 1 133 ? -5.856 6.583 -12.107 1.00 68.12 133 PRO A C 1
ATOM 1004 O O . PRO A 1 133 ? -6.750 5.789 -12.385 1.00 68.12 133 PRO A O 1
ATOM 1007 N N . GLY A 1 134 ? -4.865 6.285 -11.272 1.00 77.94 134 GLY A N 1
ATOM 1008 C CA . GLY A 1 134 ? -4.646 4.975 -10.669 1.00 77.94 134 GLY A CA 1
ATOM 1009 C C . GLY A 1 134 ? -3.177 4.744 -10.323 1.00 77.94 134 GLY A C 1
ATOM 1010 O O . GLY A 1 134 ? -2.310 5.599 -10.548 1.00 77.94 134 GLY A O 1
ATOM 1011 N N . ILE A 1 135 ? -2.860 3.563 -9.800 1.00 84.19 135 ILE A N 1
ATOM 1012 C CA . ILE A 1 135 ? -1.505 3.234 -9.336 1.00 84.19 135 ILE A CA 1
ATOM 1013 C C . ILE A 1 135 ? -0.461 3.305 -10.461 1.00 84.19 135 ILE A C 1
ATOM 1015 O O . ILE A 1 135 ? 0.692 3.681 -10.239 1.00 84.19 135 ILE A O 1
ATOM 1019 N N . ALA A 1 136 ? -0.865 3.007 -11.699 1.00 81.00 136 ALA A N 1
ATOM 1020 C CA . ALA A 1 136 ? -0.000 3.140 -12.865 1.00 81.00 136 ALA A CA 1
ATOM 1021 C C . ALA A 1 136 ? 0.325 4.610 -13.183 1.00 81.00 136 ALA A C 1
ATOM 1023 O O . ALA A 1 136 ? 1.463 4.913 -13.539 1.00 81.00 136 ALA A O 1
ATOM 1024 N N . ALA A 1 137 ? -0.639 5.527 -13.029 1.00 78.50 137 ALA A N 1
ATOM 1025 C CA . ALA A 1 137 ? -0.413 6.962 -13.206 1.00 78.50 137 ALA A CA 1
ATOM 1026 C C . ALA A 1 137 ? 0.563 7.500 -12.152 1.00 78.50 137 ALA A C 1
ATOM 1028 O O . ALA A 1 137 ? 1.488 8.237 -12.491 1.00 78.50 137 ALA A O 1
ATOM 1029 N N . TYR A 1 138 ? 0.406 7.066 -10.896 1.00 85.38 138 TYR A N 1
ATOM 1030 C CA . TYR A 1 138 ? 1.343 7.380 -9.818 1.00 85.38 138 TYR A CA 1
ATOM 1031 C C . TYR A 1 138 ? 2.778 6.966 -10.166 1.00 85.38 138 TYR A C 1
ATOM 1033 O O . TYR A 1 138 ? 3.672 7.809 -10.173 1.00 85.38 138 TYR A O 1
ATOM 1041 N N . LEU A 1 139 ? 2.998 5.696 -10.517 1.00 85.12 139 LEU A N 1
ATOM 1042 C CA . LEU A 1 139 ? 4.335 5.173 -10.814 1.00 85.12 139 LEU A CA 1
ATOM 1043 C C . LEU A 1 139 ? 4.955 5.828 -12.059 1.00 85.12 139 LEU A C 1
ATOM 1045 O O . LEU A 1 139 ? 6.131 6.197 -12.059 1.00 85.12 139 LEU A O 1
ATOM 1049 N N . ARG A 1 140 ? 4.159 6.068 -13.104 1.00 80.00 140 ARG A N 1
ATOM 1050 C CA . ARG A 1 140 ? 4.624 6.763 -14.314 1.00 80.00 140 ARG A CA 1
ATOM 1051 C C . ARG A 1 140 ? 4.965 8.227 -14.077 1.00 80.00 140 ARG A C 1
ATOM 1053 O O . ARG A 1 140 ? 5.876 8.728 -14.731 1.00 80.00 140 ARG A O 1
ATOM 1060 N N . GLY A 1 141 ? 4.299 8.889 -13.129 1.00 78.06 141 GLY A N 1
ATOM 1061 C CA . GLY A 1 141 ? 4.655 10.242 -12.692 1.00 78.06 141 GLY A CA 1
ATOM 1062 C C . GLY A 1 141 ? 6.106 10.357 -12.210 1.00 78.06 141 GLY A C 1
ATOM 1063 O O . GLY A 1 141 ? 6.697 11.428 -12.305 1.00 78.06 141 GLY A O 1
ATOM 1064 N N . TYR A 1 142 ? 6.701 9.241 -11.780 1.00 81.62 142 TYR A N 1
ATOM 1065 C CA . TYR A 1 142 ? 8.106 9.132 -11.379 1.00 81.62 142 TYR A CA 1
ATOM 1066 C C . TYR A 1 142 ? 8.985 8.418 -12.419 1.00 81.62 142 TYR A C 1
ATOM 1068 O O . TYR A 1 142 ? 10.088 7.981 -12.110 1.00 81.62 142 TYR A O 1
ATOM 1076 N N . GLY A 1 143 ? 8.529 8.280 -13.667 1.00 76.62 143 GLY A N 1
ATOM 1077 C CA . GLY A 1 143 ? 9.329 7.710 -14.756 1.00 76.62 143 GLY A CA 1
ATOM 1078 C C . GLY A 1 143 ? 9.442 6.183 -14.756 1.00 76.62 143 GLY A C 1
ATOM 1079 O O . GLY A 1 143 ? 10.206 5.639 -15.549 1.00 76.62 143 GLY A O 1
ATOM 1080 N N . PHE A 1 144 ? 8.673 5.471 -13.927 1.00 81.31 144 PHE A N 1
ATOM 1081 C CA . PHE A 1 144 ? 8.608 4.010 -13.979 1.00 81.31 144 PHE A CA 1
ATOM 1082 C C . PHE A 1 144 ? 7.673 3.569 -15.114 1.00 81.31 144 PHE A C 1
ATOM 1084 O O . PHE A 1 144 ? 6.454 3.495 -14.953 1.00 81.31 144 PHE A O 1
ATOM 1091 N N . LEU A 1 145 ? 8.255 3.330 -16.293 1.00 72.62 145 LEU A N 1
ATOM 1092 C CA . LEU A 1 145 ? 7.526 3.015 -17.532 1.00 72.62 145 LEU A CA 1
ATOM 1093 C C . LEU A 1 145 ? 7.390 1.511 -17.810 1.00 72.62 145 LEU A C 1
ATOM 1095 O O . LEU A 1 145 ? 6.711 1.120 -18.764 1.00 72.62 145 LEU A O 1
ATOM 1099 N N . ASP A 1 146 ? 8.021 0.676 -16.986 1.00 74.38 146 A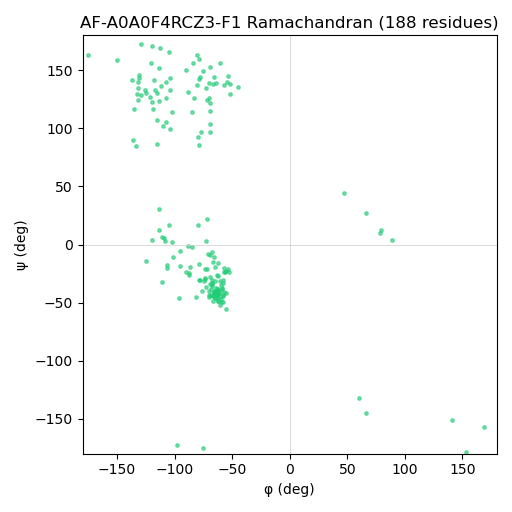SP A N 1
ATOM 1100 C CA . ASP A 1 146 ? 7.965 -0.777 -17.101 1.00 74.38 146 ASP A CA 1
ATOM 1101 C C . ASP A 1 146 ? 6.535 -1.324 -16.965 1.00 74.38 146 ASP A C 1
ATOM 1103 O O . ASP A 1 146 ? 5.633 -0.711 -16.384 1.00 74.38 146 ASP A O 1
ATOM 1107 N N . LYS A 1 147 ? 6.317 -2.520 -17.526 1.00 72.12 147 LYS A N 1
ATOM 1108 C CA . LYS A 1 147 ? 4.998 -3.161 -17.535 1.00 72.12 147 LYS A CA 1
ATOM 1109 C C . LYS A 1 147 ? 4.599 -3.600 -16.127 1.00 72.12 147 LYS A C 1
ATOM 1111 O O . LYS A 1 147 ? 5.182 -4.526 -15.565 1.00 72.12 147 LYS A O 1
ATOM 1116 N N . LEU A 1 148 ? 3.545 -2.981 -15.605 1.00 76.12 148 LEU A N 1
ATOM 1117 C CA . LEU A 1 148 ? 2.821 -3.462 -14.434 1.00 76.12 148 LEU A CA 1
ATOM 1118 C C . LEU A 1 148 ? 1.886 -4.609 -14.820 1.00 76.12 148 LEU A C 1
ATOM 1120 O O . LEU A 1 148 ? 1.291 -4.626 -15.898 1.00 76.12 148 LEU A O 1
ATOM 1124 N N . GLU A 1 149 ? 1.759 -5.578 -13.920 1.00 81.19 149 GLU A N 1
ATOM 1125 C CA . GLU A 1 149 ? 0.811 -6.673 -14.076 1.00 81.19 149 GLU A CA 1
ATOM 1126 C C . GLU A 1 149 ? -0.621 -6.143 -13.921 1.00 81.19 149 GLU A C 1
ATOM 1128 O O . GLU A 1 149 ? -0.972 -5.601 -12.873 1.00 81.19 149 GLU A O 1
ATOM 1133 N N . VAL A 1 150 ? -1.450 -6.330 -14.951 1.00 75.88 150 VAL A N 1
ATOM 1134 C CA . VAL A 1 150 ? -2.820 -5.785 -15.013 1.00 75.88 150 VAL A CA 1
ATOM 1135 C C . VAL A 1 150 ? -3.665 -6.211 -13.813 1.00 75.88 150 VAL A C 1
ATOM 1137 O O . VAL A 1 150 ? -4.373 -5.393 -13.242 1.00 75.88 150 VAL A O 1
ATOM 1140 N N . SER A 1 151 ? -3.557 -7.473 -13.389 1.00 80.25 151 SER A N 1
ATOM 1141 C CA . SER A 1 151 ? -4.287 -8.013 -12.233 1.00 80.25 151 SER A CA 1
ATOM 1142 C C . SER A 1 151 ? -4.009 -7.226 -10.945 1.00 80.25 151 SER A C 1
ATOM 1144 O O . SER A 1 151 ? -4.926 -6.948 -10.177 1.00 80.25 151 SER A O 1
ATOM 1146 N N . LYS A 1 152 ? -2.751 -6.832 -10.721 1.00 84.38 152 LYS A N 1
ATOM 1147 C CA . LYS A 1 152 ? -2.314 -6.067 -9.548 1.00 84.38 152 LYS A CA 1
ATOM 1148 C C . LYS A 1 152 ? -2.698 -4.603 -9.654 1.00 84.38 152 LYS A C 1
ATOM 1150 O O . LYS A 1 152 ? -3.098 -4.025 -8.653 1.00 84.38 152 LYS A O 1
ATOM 1155 N N . THR A 1 153 ? -2.580 -4.015 -10.841 1.00 82.94 153 THR A N 1
ATOM 1156 C CA . THR A 1 153 ? -3.021 -2.639 -11.091 1.00 82.94 153 THR A CA 1
ATOM 1157 C C . THR A 1 153 ? -4.517 -2.505 -10.831 1.00 82.94 153 THR A C 1
ATOM 1159 O O . THR A 1 153 ? -4.900 -1.706 -9.985 1.00 82.94 153 THR A O 1
ATOM 1162 N N . ASN A 1 154 ? -5.332 -3.373 -11.436 1.00 82.81 154 ASN A N 1
ATOM 1163 C CA . ASN A 1 154 ? -6.779 -3.377 -11.233 1.00 82.81 154 ASN A CA 1
ATOM 1164 C C . ASN A 1 154 ? -7.146 -3.619 -9.765 1.00 82.81 154 ASN A C 1
ATOM 1166 O O . ASN A 1 154 ? -8.016 -2.940 -9.248 1.00 82.81 154 ASN A O 1
ATOM 1170 N N . LEU A 1 155 ? -6.453 -4.524 -9.060 1.00 88.06 155 LEU A N 1
ATOM 1171 C CA . LEU A 1 155 ? -6.701 -4.745 -7.632 1.00 88.06 155 LEU A CA 1
ATOM 1172 C C . LEU A 1 155 ? -6.511 -3.468 -6.801 1.00 88.06 155 LEU A C 1
ATOM 1174 O O . LEU A 1 155 ? -7.308 -3.204 -5.905 1.00 88.06 155 LEU A O 1
ATOM 1178 N N . VAL A 1 156 ? -5.445 -2.705 -7.057 1.00 89.69 156 VAL A N 1
ATOM 1179 C CA . VAL A 1 156 ? -5.194 -1.455 -6.328 1.00 89.69 156 VAL A CA 1
ATOM 1180 C C . VAL A 1 156 ? -6.218 -0.400 -6.723 1.00 89.69 156 VAL A C 1
ATOM 1182 O O . VAL A 1 156 ? -6.782 0.247 -5.849 1.00 89.69 156 VAL A O 1
ATOM 1185 N N . ASP A 1 157 ? -6.491 -0.250 -8.014 1.00 86.00 157 ASP A N 1
ATOM 1186 C CA . ASP A 1 157 ? -7.425 0.760 -8.505 1.00 86.00 157 ASP A CA 1
ATOM 1187 C C . ASP A 1 157 ? -8.858 0.485 -8.010 1.00 86.00 157 ASP A C 1
ATOM 1189 O O . ASP A 1 157 ? -9.519 1.406 -7.536 1.00 86.00 157 ASP A O 1
ATOM 1193 N N . ASP A 1 158 ? -9.291 -0.780 -7.978 1.00 86.00 158 ASP A N 1
ATOM 1194 C CA . ASP A 1 158 ? -10.564 -1.206 -7.380 1.00 86.00 158 ASP A CA 1
ATOM 1195 C C . ASP A 1 158 ? -10.656 -0.833 -5.891 1.00 86.00 158 ASP A C 1
ATOM 1197 O O . ASP A 1 158 ? -11.727 -0.483 -5.403 1.00 86.00 158 ASP A O 1
ATOM 1201 N N . VAL A 1 159 ? -9.546 -0.927 -5.149 1.00 91.25 159 VAL A N 1
ATOM 1202 C CA . VAL A 1 159 ? -9.488 -0.539 -3.730 1.00 91.25 159 VAL A CA 1
ATOM 1203 C C . VAL A 1 159 ? -9.589 0.977 -3.570 1.00 91.25 159 VAL A C 1
ATOM 1205 O O . VAL A 1 159 ? -10.315 1.448 -2.704 1.00 91.25 159 VAL A O 1
ATOM 1208 N N . LEU A 1 160 ? -8.886 1.747 -4.403 1.00 87.56 160 LEU A N 1
ATOM 1209 C CA . LEU A 1 160 ? -8.878 3.213 -4.324 1.00 87.56 160 LEU A CA 1
ATOM 1210 C C . LEU A 1 160 ? -10.224 3.840 -4.721 1.00 87.56 160 LEU A C 1
ATOM 1212 O O . LEU A 1 160 ? -10.551 4.935 -4.260 1.00 87.56 160 LEU A O 1
ATOM 1216 N N . GLN A 1 161 ? -10.973 3.158 -5.588 1.00 84.19 161 GLN A N 1
ATOM 1217 C CA . GLN A 1 161 ? -12.277 3.588 -6.100 1.00 84.19 161 GLN A CA 1
ATOM 1218 C C . GLN A 1 161 ? -13.458 3.006 -5.314 1.00 84.19 161 GLN A C 1
ATOM 1220 O O . GLN A 1 161 ? -14.570 3.518 -5.422 1.00 84.19 161 GLN A O 1
ATOM 1225 N N . GLY A 1 162 ? -13.236 1.932 -4.556 1.00 84.94 162 GLY A N 1
ATOM 1226 C CA . GLY A 1 162 ? -14.232 1.340 -3.671 1.00 84.94 162 GLY A CA 1
ATOM 1227 C C . GLY A 1 162 ? -14.346 2.081 -2.341 1.00 84.94 162 GLY A C 1
ATOM 1228 O O . GLY A 1 162 ? -13.458 2.835 -1.954 1.00 84.94 162 GLY A O 1
ATOM 1229 N N . GLU A 1 163 ? -15.436 1.846 -1.619 1.00 91.06 163 GLU A N 1
ATOM 1230 C CA . GLU A 1 163 ? -15.591 2.286 -0.228 1.00 91.06 163 GLU A CA 1
ATOM 1231 C C . GLU A 1 163 ? -14.843 1.344 0.733 1.00 91.06 163 GLU A C 1
ATOM 1233 O O . GLU A 1 163 ? -14.564 0.191 0.399 1.00 91.06 163 GLU A O 1
ATOM 1238 N N . GLY A 1 164 ? -14.540 1.835 1.937 1.00 92.19 164 GLY A N 1
ATOM 1239 C CA . GLY A 1 164 ? -14.085 0.999 3.055 1.00 92.19 164 GLY A CA 1
ATOM 1240 C C . GLY A 1 164 ? -12.576 0.763 3.145 1.00 92.19 164 GLY A C 1
ATOM 1241 O O . GLY A 1 164 ? -12.139 0.029 4.028 1.00 92.19 164 GLY A O 1
ATOM 1242 N N . ALA A 1 165 ? -11.767 1.377 2.279 1.00 95.12 165 ALA A N 1
ATOM 1243 C CA . ALA A 1 165 ? -10.314 1.378 2.405 1.00 95.12 165 ALA A CA 1
ATOM 1244 C C . ALA A 1 165 ? -9.791 2.732 2.902 1.00 95.12 165 ALA A C 1
ATOM 1246 O O . ALA A 1 165 ? -10.489 3.743 2.893 1.00 95.12 165 ALA A O 1
ATOM 1247 N N . PHE A 1 166 ? -8.531 2.746 3.328 1.00 94.56 166 PHE A N 1
ATOM 1248 C CA . PHE A 1 166 ? -7.868 3.915 3.896 1.00 94.56 166 PHE A CA 1
ATOM 1249 C C . PHE A 1 166 ? -6.512 4.123 3.239 1.00 94.56 166 PHE A C 1
ATOM 1251 O O . PHE A 1 166 ? -5.777 3.165 2.999 1.00 94.56 166 PHE A O 1
ATOM 1258 N N . VAL A 1 167 ? -6.152 5.374 2.965 1.00 93.56 167 VAL A N 1
ATOM 1259 C CA . VAL A 1 167 ? -4.909 5.739 2.283 1.00 93.56 167 VAL A CA 1
ATOM 1260 C C . VAL A 1 167 ? -4.176 6.807 3.076 1.00 93.56 167 VAL A C 1
ATOM 1262 O O . VAL A 1 167 ? -4.738 7.852 3.387 1.00 93.56 167 VAL A O 1
ATOM 1265 N N . SER A 1 168 ? -2.894 6.577 3.346 1.00 92.00 168 SER A N 1
ATOM 1266 C CA . SER A 1 168 ? -2.007 7.567 3.956 1.00 92.00 168 SER A CA 1
ATOM 1267 C C . SER A 1 168 ? -0.759 7.771 3.108 1.00 92.00 168 SER A C 1
ATOM 1269 O O . SER A 1 168 ? -0.091 6.823 2.675 1.00 92.00 168 SER A O 1
ATOM 1271 N N . ARG A 1 169 ? -0.420 9.041 2.878 1.00 89.81 169 ARG A N 1
ATOM 1272 C CA . ARG A 1 169 ? 0.825 9.433 2.218 1.00 89.81 169 ARG A CA 1
ATOM 1273 C C . ARG A 1 169 ? 2.012 9.222 3.151 1.00 89.81 169 ARG A C 1
ATOM 1275 O O . ARG A 1 169 ? 2.010 9.657 4.294 1.00 89.81 169 ARG A O 1
ATOM 1282 N N . ARG A 1 170 ? 3.077 8.640 2.616 1.00 86.88 170 ARG A N 1
ATOM 1283 C CA . ARG A 1 170 ? 4.383 8.469 3.261 1.00 86.88 170 ARG A CA 1
ATOM 1284 C C . ARG A 1 170 ? 5.422 9.316 2.537 1.00 86.88 170 ARG A C 1
ATOM 1286 O O . ARG A 1 170 ? 5.199 9.809 1.430 1.00 86.88 170 ARG A O 1
ATOM 1293 N N . ARG A 1 171 ? 6.611 9.446 3.125 1.00 83.50 171 ARG A N 1
ATOM 1294 C CA . ARG A 1 171 ? 7.723 10.173 2.490 1.00 83.50 171 ARG A CA 1
ATOM 1295 C C . ARG A 1 171 ? 8.127 9.578 1.135 1.00 83.50 171 ARG A C 1
ATOM 1297 O O . ARG A 1 171 ? 8.463 10.328 0.224 1.00 83.50 171 ARG A O 1
ATOM 1304 N N . VAL A 1 172 ? 8.110 8.252 1.029 1.00 84.88 172 VAL A N 1
ATOM 1305 C CA . VAL A 1 172 ? 8.586 7.497 -0.143 1.00 84.88 172 VAL A CA 1
ATOM 1306 C C . VAL A 1 172 ? 7.457 6.769 -0.880 1.00 84.88 172 VAL A C 1
ATOM 1308 O O . VAL A 1 172 ? 7.724 5.885 -1.688 1.00 84.88 172 VAL A O 1
ATOM 1311 N N . GLY A 1 173 ? 6.191 7.080 -0.578 1.00 89.69 173 GLY A N 1
ATOM 1312 C CA . GLY A 1 173 ? 5.082 6.295 -1.109 1.00 89.69 173 GLY A CA 1
ATOM 1313 C C . GLY A 1 173 ? 3.717 6.558 -0.494 1.00 89.69 173 GLY A C 1
ATOM 1314 O O . GLY A 1 173 ? 3.470 7.610 0.090 1.00 89.69 173 GLY A O 1
ATOM 1315 N N . TYR A 1 174 ? 2.853 5.560 -0.610 1.00 91.56 174 TYR A N 1
ATOM 1316 C CA . TYR A 1 174 ? 1.530 5.480 -0.013 1.00 91.56 174 TYR A CA 1
ATOM 1317 C C . TYR A 1 174 ? 1.364 4.139 0.688 1.00 91.56 174 TYR A C 1
ATOM 1319 O O . TYR A 1 174 ? 1.830 3.106 0.199 1.00 91.56 174 TYR A O 1
ATOM 1327 N N . LEU A 1 175 ? 0.671 4.171 1.820 1.00 93.38 175 LEU A N 1
ATOM 1328 C CA . LEU A 1 175 ? 0.156 2.982 2.472 1.00 93.38 175 LEU A CA 1
ATOM 1329 C C . LEU A 1 175 ? -1.358 2.956 2.287 1.00 93.38 175 LEU A C 1
ATOM 1331 O O . LEU A 1 175 ? -2.027 3.943 2.582 1.00 93.38 175 LEU A O 1
ATOM 1335 N N . ILE A 1 176 ? -1.874 1.849 1.766 1.00 94.62 176 ILE A N 1
ATOM 1336 C CA . ILE A 1 176 ? -3.294 1.643 1.488 1.00 94.62 176 ILE A CA 1
ATOM 1337 C C . ILE A 1 176 ? -3.739 0.419 2.281 1.00 94.62 176 ILE A C 1
ATOM 1339 O O . ILE A 1 176 ? -3.129 -0.643 2.164 1.00 94.62 176 ILE A O 1
ATOM 1343 N N . VAL A 1 177 ? -4.794 0.549 3.073 1.00 95.75 177 VAL A N 1
ATOM 1344 C CA . VAL A 1 177 ? -5.330 -0.512 3.926 1.00 95.75 177 VAL A CA 1
ATOM 1345 C C . VAL A 1 177 ? -6.754 -0.804 3.481 1.00 95.75 177 VAL A C 1
ATOM 1347 O O . VAL A 1 177 ? -7.612 0.067 3.554 1.00 95.75 177 VAL A O 1
ATOM 1350 N N . ALA A 1 178 ? -6.995 -2.019 2.999 1.00 96.50 178 ALA A N 1
ATOM 1351 C CA . ALA A 1 178 ? -8.297 -2.506 2.559 1.00 96.50 178 ALA A CA 1
ATOM 1352 C C . ALA A 1 178 ? -8.731 -3.658 3.480 1.00 96.50 178 ALA A C 1
ATOM 1354 O O . ALA A 1 178 ? -8.430 -4.825 3.185 1.00 96.50 178 ALA A O 1
ATOM 1355 N N . PRO A 1 179 ? -9.384 -3.352 4.615 1.00 95.69 179 PRO A N 1
ATOM 1356 C CA . PRO A 1 179 ? -9.719 -4.349 5.622 1.00 95.69 179 PRO A CA 1
ATOM 1357 C C . PRO A 1 179 ? -10.690 -5.410 5.089 1.00 95.69 179 PRO A C 1
ATOM 1359 O O . PRO A 1 179 ? -10.438 -6.591 5.285 1.00 95.69 179 PRO A O 1
ATOM 1362 N N . ASP A 1 180 ? -11.675 -5.040 4.265 1.00 94.94 180 ASP A N 1
ATOM 1363 C CA . ASP A 1 180 ? -12.623 -5.989 3.648 1.00 94.94 180 ASP A CA 1
ATOM 1364 C C . ASP A 1 180 ? -11.957 -7.020 2.717 1.00 94.94 180 ASP A C 1
ATOM 1366 O O . ASP A 1 180 ? -12.551 -8.033 2.343 1.00 94.94 180 ASP A O 1
ATOM 1370 N N . ARG A 1 181 ? -10.706 -6.764 2.317 1.00 95.00 181 ARG A N 1
ATOM 1371 C CA . ARG A 1 181 ? -9.891 -7.661 1.486 1.00 95.00 181 ARG A CA 1
ATOM 1372 C C . ARG A 1 181 ? -8.745 -8.310 2.265 1.00 95.00 181 ARG A C 1
ATOM 1374 O O . ARG A 1 181 ? -7.915 -8.978 1.647 1.00 95.00 181 ARG A O 1
ATOM 1381 N N . ASN A 1 182 ? -8.670 -8.102 3.582 1.00 95.19 182 ASN A N 1
ATOM 1382 C CA . ASN A 1 182 ? -7.548 -8.485 4.440 1.00 95.19 182 ASN A CA 1
ATOM 1383 C C . ASN A 1 182 ? -6.197 -8.072 3.834 1.00 95.19 182 ASN A C 1
ATOM 1385 O O . ASN A 1 182 ? -5.259 -8.872 3.773 1.00 95.19 182 ASN A O 1
ATOM 1389 N N . LEU A 1 183 ? -6.107 -6.845 3.315 1.00 95.50 183 LEU A N 1
ATOM 1390 C CA . LEU A 1 183 ? -5.008 -6.434 2.447 1.00 95.50 183 LEU A CA 1
ATOM 1391 C C . LEU A 1 183 ? -4.404 -5.098 2.880 1.00 95.50 183 LEU A C 1
ATOM 1393 O O . LEU A 1 183 ? -5.113 -4.120 3.088 1.00 95.50 183 LEU A O 1
ATOM 1397 N N . VAL A 1 184 ? -3.073 -5.039 2.905 1.00 95.38 184 VAL A N 1
ATOM 1398 C CA . VAL A 1 184 ? -2.310 -3.786 2.906 1.00 95.38 184 VAL A CA 1
ATOM 1399 C C . VAL A 1 184 ? -1.480 -3.714 1.641 1.00 95.38 184 VAL A C 1
ATOM 1401 O O . VAL A 1 184 ? -0.795 -4.670 1.277 1.00 95.38 184 VAL A O 1
ATOM 1404 N N . ILE A 1 185 ? -1.515 -2.570 0.975 1.00 95.06 185 ILE A N 1
ATOM 1405 C CA . ILE A 1 185 ? -0.699 -2.280 -0.193 1.00 95.06 185 ILE A CA 1
ATOM 1406 C C . ILE A 1 185 ? 0.269 -1.166 0.182 1.00 95.06 185 ILE A C 1
ATOM 1408 O O . ILE A 1 185 ? -0.137 -0.078 0.586 1.00 95.06 185 ILE A O 1
ATOM 1412 N N . PHE A 1 186 ? 1.558 -1.430 0.010 1.00 93.69 186 PHE A N 1
ATOM 1413 C CA . PHE A 1 186 ? 2.584 -0.401 0.060 1.00 93.69 186 PHE A CA 1
ATOM 1414 C C . PHE A 1 186 ? 3.008 -0.060 -1.366 1.00 93.69 186 PHE A C 1
ATOM 1416 O O . PHE A 1 186 ? 3.553 -0.904 -2.083 1.00 93.69 186 PHE A O 1
ATOM 1423 N N . ALA A 1 187 ? 2.716 1.171 -1.774 1.00 92.00 187 ALA A N 1
ATOM 1424 C CA . ALA A 1 187 ? 3.041 1.720 -3.079 1.00 92.00 187 ALA A CA 1
ATOM 1425 C C . ALA A 1 187 ? 4.177 2.729 -2.931 1.00 92.00 187 ALA A C 1
ATOM 1427 O O . ALA A 1 187 ? 3.980 3.841 -2.456 1.00 92.00 187 ALA A O 1
ATOM 1428 N N . HIS A 1 188 ? 5.366 2.333 -3.345 1.00 89.94 188 HIS A N 1
ATOM 1429 C CA . HIS A 1 188 ? 6.596 3.091 -3.234 1.00 89.94 188 HIS A CA 1
ATOM 1430 C C . HIS A 1 188 ? 7.085 3.515 -4.613 1.00 89.94 188 HIS A C 1
ATOM 1432 O O . HIS A 1 188 ? 7.088 2.707 -5.545 1.00 89.94 188 HIS A O 1
ATOM 1438 N N . ALA A 1 189 ? 7.518 4.768 -4.724 1.00 85.12 189 ALA A N 1
ATOM 1439 C CA . ALA A 1 189 ? 8.157 5.295 -5.918 1.00 85.12 189 ALA A CA 1
ATOM 1440 C C . ALA A 1 189 ? 9.390 6.099 -5.519 1.00 85.12 189 ALA A C 1
ATOM 1442 O O . ALA A 1 189 ? 9.270 7.150 -4.883 1.00 85.12 189 ALA A O 1
ATOM 1443 N N . GLY A 1 190 ? 10.544 5.616 -5.967 1.00 71.81 190 GLY A N 1
ATOM 1444 C CA . GLY A 1 190 ? 11.863 6.113 -5.630 1.00 71.81 190 GLY A CA 1
ATOM 1445 C C . GLY A 1 190 ? 12.366 5.480 -4.374 1.00 71.81 190 GLY A C 1
ATOM 1446 O O . GLY A 1 190 ? 11.746 5.813 -3.345 1.00 71.81 190 GLY A O 1
#

Foldseek 3Di:
DVVVVVVVVVVVVVVVVVVVVVQVVVCLLDQCVLPDKDFPDKDKFAQFAFLVDGMKMKTKIFGDLVSLVVCLVCPQNVVVVSQVVDDRDQQNRWDRKDWDLDDCVPPVLLHQVLDDDDPPPPPPCLPPPDDRRFLVSVQVVRVRSDDDDPVSRCVRSCQNHDGRKMWTDGSFFIWIGRSVVSMIITTGHD

Solvent-accessible surface area (backbone atoms only — not comparable to full-atom values): 10300 Å² total; per-residue (Å²): 138,61,69,68,60,56,65,57,46,53,60,51,53,51,50,51,52,49,53,50,51,52,50,51,54,59,54,64,61,50,51,73,73,54,57,84,54,45,80,76,46,71,49,76,46,61,79,27,60,29,81,62,40,43,40,29,37,44,36,35,28,35,42,39,70,69,50,19,51,47,39,68,73,51,37,60,60,47,56,51,46,40,52,64,76,45,94,59,57,79,68,44,40,71,46,73,68,41,65,27,48,50,51,49,89,82,43,64,43,50,12,59,87,67,36,76,94,63,94,82,49,90,73,54,45,81,79,71,80,58,63,51,39,22,64,65,31,50,39,41,75,26,50,36,78,70,89,73,58,64,72,60,44,50,53,50,36,53,44,45,64,28,72,74,18,37,38,22,48,34,66,33,33,36,44,35,41,30,31,95,71,30,32,34,38,40,43,33,39,24

pLDDT: mean 78.52, std 15.95, range [35.0, 96.5]

Sequence (190 aa):
MIVLGVVFTLPIVGFIAFKATETRHLKGFLPPDYGHVDLAGKTTLVAGFGPGGHDAVLAFFRLSEDVASLVSLEGEAWLQEAENSVELPRSVQAGEWVSTPLTGEVYGWANVSNCASEVSDWWIASHTGHSCPGIAAYLRGYGFLDKLEVSKTNLVDDVLQGEGAFVSRRRVGYLIVAPDRNLVIFAHAG

Radius of gyration: 18.28 Å; Cα contacts (8 Å, |Δi|>4): 319; chains: 1; bounding box: 48×53×46 Å

Mean predicted aligned error: 8.84 Å

Secondary structure (DSSP, 8-state):
--HHHHHHHHHHHHHHHHHHHHHHHHHTTS-GGG-S-EEEEEEEEEEEEETTEEEEEEEEEEPPHHHHHHHHHHTHHHHHHHHHSS---TTT----EEESSPPTTT-GGG-GGGS-S-TT-TTGGGTSS---SSHHHHHHHTT--S---HHHHHHHHHHHHSSS-EEEEETTEEEEEEGGGTEEEEEEE-

Nearest PDB structures (foldseek):
  4rrp-assembly3_N  TM=6.276E-01  e=8.786E+00  Saccharomyces cerevisiae AWRI796